Protein AF-A0A7Y3K127-F1 (afdb_monomer_lite)

Sequence (316 aa):
MTKKENKVAKFECYIPDARVEMWSTQHIPFEPKGEVKQARDCLKAKIKCLDCNGQDTAPNKRVRHAVYWSLDESNNASDVENILTYNIGVWTEVSKEFPILRFERAFRSPPKNSNLPEATHHYSYRIRGEGNDFDHWKLVKPCWNIEVPLNQSVPFKGDYAHYGFWLATSRAIAKKSPPTMPLFTDSNRFALKVRVQLPGGKPVCVKKLLDGVITAMHPYKGVNIDEVAAGIAKVAPLKCLQKEAKQLLSSRTGSPLAPRECFQRYSGAKNGLKMNPGDDRCVAVEISLIRECVEPDCMHVELYAFTDKCPCPLIC

Foldseek 3Di:
DDPPDPPDKDKDWDQPPLKIKMFILDAQALDDDDPSVVSLVRSLVVLVVSLVVDDPEDQQFKEKEKEKEALPCVCLQPFQCCRQPNSSPNPPVPLVRHLKYKTFYDNHADDADPVCRSTRMMMMIHIDGNPDDDPQQDDDAFLDKWKFFQDPLFDCDDPCNLLRLQLRLLVRQLPDAARPDDAADPQKFKAKEKEFEHVPLDGGDVVSNCLNNLQLLAQEDDPPLLLVLVLSCVPVSGVDDSVRSSVSNNDPGRRRHYHDNQWDQDPPDPSRIDGRSSSSSHRMYMYGYDRDPPPDGIMMMTMFIDGPVDSYTPPD

Structure (mmCIF, N/CA/C/O backbone):
data_AF-A0A7Y3K127-F1
#
_entry.id   AF-A0A7Y3K127-F1
#
loop_
_atom_site.group_PDB
_atom_site.id
_atom_site.type_symbol
_atom_site.label_atom_id
_atom_site.label_alt_id
_atom_site.label_comp_id
_atom_site.label_asym_id
_atom_site.label_entity_id
_atom_site.label_seq_id
_atom_site.pdbx_PDB_ins_code
_atom_site.Cartn_x
_atom_site.Cartn_y
_atom_site.Cartn_z
_atom_site.occupancy
_atom_site.B_iso_or_equiv
_atom_site.auth_seq_id
_atom_site.auth_comp_id
_atom_site.auth_asym_id
_atom_site.auth_atom_id
_atom_site.pdbx_PDB_model_num
ATOM 1 N N . MET A 1 1 ? -11.765 13.245 -35.191 1.00 40.75 1 MET A N 1
ATOM 2 C CA . MET A 1 1 ? -11.394 12.039 -34.417 1.00 40.75 1 MET A CA 1
ATOM 3 C C . MET A 1 1 ? -10.037 11.559 -34.905 1.00 40.75 1 MET A C 1
ATOM 5 O O . MET A 1 1 ? -9.959 10.881 -35.920 1.00 40.75 1 MET A O 1
ATOM 9 N N . THR A 1 2 ? -8.955 11.981 -34.258 1.00 37.84 2 THR A N 1
ATOM 10 C CA . THR A 1 2 ? -7.607 11.483 -34.551 1.00 37.84 2 THR A CA 1
ATOM 11 C C . THR A 1 2 ? -7.478 10.075 -33.975 1.00 37.84 2 THR A C 1
ATOM 13 O O . THR A 1 2 ? -7.662 9.872 -32.775 1.00 37.84 2 THR A O 1
ATOM 16 N N . LYS A 1 3 ? -7.219 9.079 -34.834 1.00 38.25 3 LYS A N 1
ATOM 17 C CA . LYS A 1 3 ? -6.835 7.731 -34.396 1.00 38.25 3 LYS A CA 1
ATOM 18 C C . LYS A 1 3 ? -5.604 7.886 -33.501 1.00 38.25 3 LYS A C 1
ATOM 20 O O . LYS A 1 3 ? -4.562 8.312 -33.985 1.00 38.25 3 LYS A O 1
ATOM 25 N N . LYS A 1 4 ? -5.730 7.578 -32.205 1.00 44.78 4 LYS A N 1
ATOM 26 C CA . LYS A 1 4 ? -4.570 7.383 -31.327 1.00 44.78 4 LYS A CA 1
ATOM 27 C C . LYS A 1 4 ? -3.736 6.282 -31.975 1.00 44.78 4 LYS A C 1
ATOM 29 O O . LYS A 1 4 ? -4.175 5.136 -32.018 1.00 44.78 4 LYS A O 1
ATOM 34 N N . GLU A 1 5 ? -2.581 6.635 -32.526 1.00 46.00 5 GLU A N 1
ATOM 35 C CA . GLU A 1 5 ? -1.582 5.642 -32.892 1.00 46.00 5 GLU A CA 1
ATOM 36 C C . GLU A 1 5 ? -1.285 4.821 -31.637 1.00 46.00 5 GLU A C 1
ATOM 38 O O . GLU A 1 5 ? -0.893 5.365 -30.599 1.00 46.00 5 GLU A O 1
ATOM 43 N N . ASN A 1 6 ? -1.542 3.515 -31.705 1.00 54.03 6 ASN A N 1
ATOM 44 C CA . ASN A 1 6 ? -1.154 2.596 -30.648 1.00 54.03 6 ASN A CA 1
ATOM 45 C C . ASN A 1 6 ? 0.374 2.559 -30.627 1.00 54.03 6 ASN A C 1
ATOM 47 O O . ASN A 1 6 ? 0.992 1.807 -31.378 1.00 54.03 6 ASN A O 1
ATOM 51 N N . LYS A 1 7 ? 0.989 3.400 -29.789 1.00 66.25 7 LYS A N 1
ATOM 52 C CA . LYS A 1 7 ? 2.424 3.327 -29.519 1.00 66.25 7 LYS A CA 1
ATOM 53 C C . LYS A 1 7 ? 2.731 1.919 -29.014 1.00 66.25 7 LYS A C 1
ATOM 55 O O . LYS A 1 7 ? 2.173 1.485 -28.007 1.00 66.25 7 LYS A O 1
ATOM 60 N N . VAL A 1 8 ? 3.593 1.205 -29.730 1.00 77.38 8 VAL A N 1
ATOM 61 C CA . VAL A 1 8 ? 4.080 -0.116 -29.323 1.00 77.38 8 VAL A CA 1
ATOM 62 C C . VAL A 1 8 ? 4.868 0.053 -28.026 1.00 77.38 8 VAL A C 1
ATOM 64 O O . VAL A 1 8 ? 5.736 0.924 -27.944 1.00 77.38 8 VAL A O 1
ATOM 67 N N . ALA A 1 9 ? 4.540 -0.733 -27.000 1.00 83.69 9 ALA A N 1
ATOM 68 C CA . ALA A 1 9 ? 5.283 -0.693 -25.749 1.00 83.69 9 ALA A CA 1
ATOM 69 C C . ALA A 1 9 ? 6.690 -1.259 -25.976 1.00 83.69 9 ALA A C 1
ATOM 71 O O . ALA A 1 9 ? 6.846 -2.342 -26.531 1.00 83.69 9 ALA A O 1
ATOM 72 N N . LYS A 1 10 ? 7.700 -0.520 -25.531 1.00 92.00 10 LYS A N 1
ATOM 73 C CA . LYS A 1 10 ? 9.102 -0.943 -25.468 1.00 92.00 10 LYS A CA 1
ATOM 74 C C . LYS A 1 10 ? 9.558 -0.998 -24.019 1.00 92.00 10 LYS A C 1
ATOM 76 O O . LYS A 1 10 ? 9.156 -0.130 -23.231 1.00 92.00 10 LYS A O 1
ATOM 81 N N . PHE A 1 11 ? 10.415 -1.962 -23.702 1.00 93.25 11 PHE A N 1
ATOM 82 C CA . PHE A 1 11 ? 11.014 -2.110 -22.384 1.00 93.25 11 PHE A CA 1
ATOM 83 C C . PHE A 1 11 ? 12.445 -2.645 -22.473 1.00 93.25 11 PHE A C 1
ATOM 85 O O . PHE A 1 11 ? 12.788 -3.370 -23.398 1.00 93.25 11 PHE A O 1
ATOM 92 N N . GLU A 1 12 ? 13.247 -2.311 -21.470 1.00 91.31 12 GLU A N 1
ATOM 93 C CA . GLU A 1 12 ? 14.605 -2.813 -21.265 1.00 91.31 12 GLU A CA 1
ATOM 94 C C . GLU A 1 12 ? 14.704 -3.318 -19.832 1.00 91.31 12 GLU A C 1
ATOM 96 O O . GLU A 1 12 ? 14.361 -2.580 -18.909 1.00 91.31 12 GLU A O 1
ATOM 101 N N . CYS A 1 13 ? 15.147 -4.560 -19.626 1.00 90.44 13 CYS A N 1
ATOM 102 C CA . CYS A 1 13 ? 15.190 -5.168 -18.297 1.00 90.44 13 CYS A CA 1
ATOM 103 C C . CYS A 1 13 ? 16.478 -5.958 -18.069 1.00 90.44 13 CYS A C 1
ATOM 105 O O . CYS A 1 13 ? 16.798 -6.891 -18.811 1.00 90.44 13 CYS A O 1
ATOM 107 N N . TYR A 1 14 ? 17.215 -5.638 -17.010 1.00 89.06 14 TYR A N 1
ATOM 108 C CA . TYR A 1 14 ? 18.524 -6.228 -16.730 1.00 89.06 14 TYR A CA 1
ATOM 109 C C . TYR A 1 14 ? 18.782 -6.376 -15.229 1.00 89.06 14 TYR A C 1
ATOM 111 O O . TYR A 1 14 ? 18.025 -5.869 -14.404 1.00 89.06 14 TYR A O 1
ATOM 119 N N . ILE A 1 15 ? 19.826 -7.140 -14.889 1.00 83.94 15 ILE A N 1
ATOM 120 C CA . ILE A 1 15 ? 20.244 -7.399 -13.507 1.00 83.94 15 ILE A CA 1
ATOM 121 C C . ILE A 1 15 ? 21.651 -6.816 -13.293 1.00 83.94 15 ILE A C 1
ATOM 123 O O . ILE A 1 15 ? 22.626 -7.564 -13.362 1.00 83.94 15 ILE A O 1
ATOM 127 N N . PRO A 1 16 ? 21.810 -5.493 -13.129 1.00 79.06 16 PRO A N 1
ATOM 128 C CA . PRO A 1 16 ? 23.111 -4.931 -12.772 1.00 79.06 16 PRO A CA 1
ATOM 129 C C . PRO A 1 16 ? 23.366 -5.159 -11.276 1.00 79.06 16 PRO A C 1
ATOM 131 O O . PRO A 1 16 ? 22.427 -5.091 -10.502 1.00 79.06 16 PRO A O 1
ATOM 134 N N . ASP A 1 17 ? 24.600 -5.405 -10.835 1.00 76.06 17 ASP A N 1
ATOM 135 C CA . ASP A 1 17 ? 25.028 -5.265 -9.424 1.00 76.06 17 ASP A CA 1
ATOM 136 C C . ASP A 1 17 ? 24.065 -5.823 -8.341 1.00 76.06 17 ASP A C 1
ATOM 138 O O . ASP A 1 17 ? 23.801 -5.160 -7.336 1.00 76.06 17 ASP A O 1
ATOM 142 N N . ALA A 1 18 ? 23.489 -7.016 -8.543 1.00 79.50 18 ALA A N 1
ATOM 143 C CA . ALA A 1 18 ? 22.499 -7.621 -7.632 1.00 79.50 18 ALA A CA 1
ATOM 144 C C . ALA A 1 18 ? 21.239 -6.758 -7.368 1.00 79.50 18 ALA A C 1
ATOM 146 O O . ALA A 1 18 ? 20.674 -6.737 -6.273 1.00 79.50 18 ALA A O 1
ATOM 147 N N . ARG A 1 19 ? 20.766 -6.056 -8.394 1.00 88.00 19 ARG A N 1
ATOM 148 C CA . ARG A 1 19 ? 19.455 -5.398 -8.469 1.00 88.00 19 ARG A CA 1
ATOM 149 C C . ARG A 1 19 ? 18.814 -5.760 -9.803 1.00 88.00 19 ARG A C 1
ATOM 151 O O . ARG A 1 19 ? 19.511 -6.105 -10.743 1.00 88.00 19 ARG A O 1
ATOM 158 N N . VAL A 1 20 ? 17.496 -5.707 -9.893 1.00 92.00 20 VAL A N 1
ATOM 159 C CA . VAL A 1 20 ? 16.737 -5.850 -11.136 1.00 92.00 20 VAL A CA 1
ATOM 160 C C . VAL A 1 20 ? 16.196 -4.483 -11.481 1.00 92.00 20 VAL A C 1
ATOM 162 O O . VAL A 1 20 ? 15.515 -3.868 -10.666 1.00 92.00 20 VAL A O 1
ATOM 165 N N . GLU A 1 21 ? 16.488 -4.025 -12.684 1.00 94.88 21 GLU A N 1
ATOM 166 C CA . GLU A 1 21 ? 16.054 -2.725 -13.168 1.00 94.88 21 GLU A CA 1
ATOM 167 C C . GLU A 1 21 ? 15.259 -2.927 -14.465 1.00 94.88 21 GLU A C 1
ATOM 169 O O . GLU A 1 21 ? 15.612 -3.768 -15.301 1.00 94.88 21 GLU A O 1
ATOM 174 N N . MET A 1 22 ? 14.171 -2.178 -14.639 1.00 96.31 22 MET A N 1
ATOM 175 C CA . MET A 1 22 ? 13.384 -2.179 -15.867 1.00 96.31 22 MET A CA 1
ATOM 176 C C . MET A 1 22 ? 12.938 -0.775 -16.245 1.00 96.31 22 MET A C 1
ATOM 178 O O . MET A 1 22 ? 12.229 -0.119 -15.485 1.00 96.31 22 MET A O 1
ATOM 182 N N . TRP A 1 23 ? 13.269 -0.359 -17.462 1.00 96.75 23 TRP A N 1
ATOM 183 C CA . TRP A 1 23 ? 12.744 0.846 -18.095 1.00 96.75 23 TRP A CA 1
ATOM 184 C C . TRP A 1 23 ? 11.627 0.459 -19.043 1.00 96.75 23 TRP A C 1
ATOM 186 O O . TRP A 1 23 ? 11.721 -0.548 -19.739 1.00 96.75 23 TRP A O 1
ATOM 196 N N . SER A 1 24 ? 10.570 1.260 -19.078 1.00 95.75 24 SER A N 1
ATOM 197 C CA . SER A 1 24 ? 9.439 1.040 -19.969 1.00 95.75 24 SER A CA 1
ATOM 198 C C . SER A 1 24 ? 8.867 2.362 -20.463 1.00 95.75 24 SER A C 1
ATOM 200 O O . SER A 1 24 ? 8.865 3.379 -19.768 1.00 95.75 24 SER A O 1
ATOM 202 N N . THR A 1 25 ? 8.343 2.327 -21.679 1.00 94.88 25 THR A N 1
ATOM 203 C CA . THR A 1 25 ? 7.555 3.415 -22.283 1.00 94.88 25 THR A CA 1
ATOM 204 C C . THR A 1 25 ? 6.090 3.403 -21.843 1.00 94.88 25 THR A C 1
ATOM 206 O O . THR A 1 25 ? 5.354 4.336 -22.149 1.00 94.88 25 THR A O 1
ATOM 209 N N . GLN A 1 26 ? 5.654 2.349 -21.142 1.00 92.75 26 GLN A N 1
ATOM 210 C CA . GLN A 1 26 ? 4.291 2.200 -20.626 1.00 92.75 26 GLN A CA 1
ATOM 211 C C . GLN A 1 26 ? 4.265 1.633 -19.201 1.00 92.75 26 GLN A C 1
ATOM 213 O O . GLN A 1 26 ? 5.106 0.815 -18.812 1.00 92.75 26 GLN A O 1
ATOM 218 N N . HIS A 1 27 ? 3.259 2.040 -18.433 1.00 92.38 27 HIS A N 1
ATOM 219 C CA . HIS A 1 27 ? 2.927 1.443 -17.144 1.00 92.38 27 HIS A CA 1
ATOM 220 C C . HIS A 1 27 ? 2.421 -0.003 -17.316 1.00 92.38 27 HIS A C 1
ATOM 222 O O . HIS A 1 27 ? 1.759 -0.318 -18.305 1.00 92.38 27 HIS A O 1
ATOM 228 N N . ILE A 1 28 ? 2.719 -0.881 -16.350 1.00 92.62 28 ILE A N 1
ATOM 229 C CA . ILE A 1 28 ? 2.199 -2.253 -16.307 1.00 92.62 28 ILE A CA 1
ATOM 230 C C . ILE A 1 28 ? 0.871 -2.248 -15.527 1.00 92.62 28 ILE A C 1
ATOM 232 O O . ILE A 1 28 ? 0.899 -2.136 -14.300 1.00 92.62 28 ILE A O 1
ATOM 236 N N . PRO A 1 29 ? -0.295 -2.392 -16.189 1.00 91.19 29 PRO A N 1
ATOM 237 C CA . PRO A 1 29 ? -1.581 -2.480 -15.503 1.00 91.19 29 PRO A CA 1
ATOM 238 C C . PRO A 1 29 ? -1.774 -3.850 -14.830 1.00 91.19 29 PRO A C 1
ATOM 240 O O . PRO A 1 29 ? -0.982 -4.768 -15.028 1.00 91.19 29 PRO A O 1
ATOM 243 N N . PHE A 1 30 ? -2.868 -4.008 -14.079 1.00 85.56 30 PHE A N 1
ATOM 244 C CA . PHE A 1 30 ? -3.228 -5.251 -13.379 1.00 85.56 30 PHE A CA 1
ATOM 245 C C . PHE A 1 30 ? -3.350 -6.472 -14.311 1.00 85.56 30 PHE A C 1
ATOM 247 O O . PHE A 1 30 ? -2.870 -7.559 -13.994 1.00 85.56 30 PHE A O 1
ATOM 254 N N . GLU A 1 31 ? -3.918 -6.285 -15.505 1.00 88.25 31 GLU A N 1
ATOM 255 C CA . GLU A 1 31 ? -4.085 -7.334 -16.519 1.00 88.25 31 GLU A CA 1
ATOM 256 C C . GLU A 1 31 ? -3.416 -6.915 -17.835 1.00 88.25 31 GLU A C 1
ATOM 258 O O . GLU A 1 31 ? -4.090 -6.528 -18.797 1.00 88.25 31 GLU A O 1
ATOM 263 N N . PRO A 1 32 ? -2.073 -6.936 -17.897 1.00 90.62 32 PRO A N 1
ATOM 264 C CA . PRO A 1 32 ? -1.357 -6.483 -19.073 1.00 90.62 32 PRO A CA 1
ATOM 265 C C . PRO A 1 32 ? -1.558 -7.455 -20.239 1.00 90.62 32 PRO A C 1
ATOM 267 O O . PRO A 1 32 ? -1.679 -8.671 -20.065 1.00 90.62 32 PRO A O 1
ATOM 270 N N . LYS A 1 33 ? -1.553 -6.903 -21.453 1.00 91.75 33 LYS A N 1
ATOM 271 C CA . LYS A 1 33 ? -1.679 -7.635 -22.721 1.00 91.75 33 LYS A CA 1
ATOM 272 C C . LYS A 1 33 ? -0.531 -7.252 -23.657 1.00 91.75 33 LYS A C 1
ATOM 274 O O . LYS A 1 33 ? 0.105 -6.218 -23.463 1.00 91.75 33 LYS A O 1
ATOM 279 N N . GLY A 1 34 ? -0.278 -8.083 -24.669 1.00 93.00 34 GLY A N 1
ATOM 280 C CA . GLY A 1 34 ? 0.751 -7.828 -25.685 1.00 93.00 34 GLY A CA 1
ATOM 281 C C . GLY A 1 34 ? 2.141 -7.591 -25.087 1.00 93.00 34 GLY A C 1
ATOM 282 O O . GLY A 1 34 ? 2.532 -8.266 -24.136 1.00 93.00 34 GLY A O 1
ATOM 283 N N . GLU A 1 35 ? 2.860 -6.605 -25.617 1.00 92.62 35 GLU A N 1
ATOM 284 C CA . GLU A 1 35 ? 4.222 -6.239 -25.196 1.00 92.62 35 GLU A CA 1
ATOM 285 C C . GLU A 1 35 ? 4.335 -5.869 -23.708 1.00 92.62 35 GLU A C 1
ATOM 287 O O . GLU A 1 35 ? 5.301 -6.230 -23.041 1.00 92.62 35 GLU A O 1
ATOM 292 N N . VAL A 1 36 ? 3.312 -5.234 -23.123 1.00 92.69 36 VAL A N 1
ATOM 293 C CA . VAL A 1 36 ? 3.320 -4.894 -21.687 1.00 92.69 36 VAL A CA 1
ATOM 294 C C . VAL A 1 36 ? 3.274 -6.155 -20.816 1.00 92.69 36 VAL A C 1
ATOM 296 O O . VAL A 1 36 ? 3.860 -6.199 -19.733 1.00 92.69 36 VAL A O 1
ATOM 299 N N . LYS A 1 37 ? 2.612 -7.218 -21.295 1.00 94.38 37 LYS A N 1
ATOM 300 C CA . LYS A 1 37 ? 2.627 -8.523 -20.621 1.00 94.38 37 LYS A CA 1
ATOM 301 C C . LYS A 1 37 ? 4.024 -9.143 -20.679 1.00 94.38 37 LYS A C 1
ATOM 303 O O . LYS A 1 37 ? 4.481 -9.668 -19.669 1.00 94.38 37 LYS A O 1
ATOM 308 N N . GLN A 1 38 ? 4.705 -9.044 -21.823 1.00 94.38 38 GLN A N 1
ATOM 309 C CA . GLN A 1 38 ? 6.082 -9.525 -21.971 1.00 94.38 38 GLN A CA 1
ATOM 310 C C . GLN A 1 38 ? 7.034 -8.784 -21.022 1.00 94.38 38 GLN A C 1
ATOM 312 O O . GLN A 1 38 ? 7.826 -9.429 -20.336 1.00 94.38 38 GLN A O 1
ATOM 317 N N . ALA A 1 39 ? 6.888 -7.459 -20.899 1.00 93.69 39 ALA A N 1
ATOM 318 C CA . ALA A 1 39 ? 7.640 -6.649 -19.941 1.00 93.69 39 ALA A CA 1
ATOM 319 C C . ALA A 1 39 ? 7.443 -7.140 -18.498 1.00 93.69 39 ALA A C 1
ATOM 321 O O . ALA A 1 39 ? 8.415 -7.408 -17.789 1.00 93.69 39 ALA A O 1
ATOM 322 N N . ARG A 1 40 ? 6.182 -7.337 -18.078 1.00 94.62 40 ARG A N 1
ATOM 323 C CA . ARG A 1 40 ? 5.849 -7.884 -16.754 1.00 94.62 40 ARG A CA 1
ATOM 324 C C . ARG A 1 40 ? 6.480 -9.256 -16.529 1.00 94.62 40 ARG A C 1
ATOM 326 O O . ARG A 1 40 ? 7.077 -9.482 -15.480 1.00 94.62 40 ARG A O 1
ATOM 333 N N . ASP A 1 41 ? 6.318 -10.174 -17.477 1.00 93.44 41 ASP A N 1
ATOM 334 C CA . ASP A 1 41 ? 6.783 -11.554 -17.333 1.00 93.44 41 ASP A CA 1
ATOM 335 C C . ASP A 1 41 ? 8.326 -11.608 -17.272 1.00 93.44 41 ASP A C 1
ATOM 337 O O . ASP A 1 41 ? 8.881 -12.336 -16.446 1.00 93.44 41 ASP A O 1
ATOM 341 N N . CYS A 1 42 ? 9.015 -10.761 -18.049 1.00 93.50 42 CYS A N 1
ATOM 342 C CA . CYS A 1 42 ? 10.468 -10.576 -17.990 1.00 93.50 42 CYS A CA 1
ATOM 343 C C . CYS A 1 42 ? 10.929 -10.037 -16.626 1.00 93.50 42 CYS A C 1
ATOM 345 O O . CYS A 1 42 ? 11.807 -10.626 -15.987 1.00 93.50 42 CYS A O 1
ATOM 347 N N . LEU A 1 43 ? 10.296 -8.963 -16.141 1.00 93.44 43 LEU A N 1
ATOM 348 C CA . LEU A 1 43 ? 10.587 -8.381 -14.830 1.00 93.44 43 LEU A CA 1
ATOM 349 C C . LEU A 1 43 ? 10.366 -9.401 -13.707 1.00 93.44 43 LEU A C 1
ATOM 351 O O . LEU A 1 43 ? 11.246 -9.608 -12.872 1.00 93.44 43 LEU A O 1
ATOM 355 N N . LYS A 1 44 ? 9.224 -10.098 -13.721 1.00 91.69 44 LYS A N 1
ATOM 356 C CA . LYS A 1 44 ? 8.892 -11.148 -12.751 1.00 91.69 44 LYS A CA 1
ATOM 357 C C . LYS A 1 44 ? 9.949 -12.252 -12.732 1.00 91.69 44 LYS A C 1
ATOM 359 O O . LYS A 1 44 ? 10.370 -12.658 -11.651 1.00 91.69 44 LYS A O 1
ATOM 364 N N . ALA A 1 45 ? 10.387 -12.733 -13.896 1.00 89.38 45 ALA A N 1
ATOM 365 C CA . ALA A 1 45 ? 11.409 -13.773 -13.987 1.00 89.38 45 ALA A CA 1
ATOM 366 C C . ALA A 1 45 ? 12.750 -13.316 -13.388 1.00 89.38 45 ALA A C 1
ATOM 368 O O . ALA A 1 45 ? 13.340 -14.037 -12.587 1.00 89.38 45 ALA A O 1
ATOM 369 N N . LYS A 1 46 ? 13.202 -12.095 -13.698 1.00 90.69 46 LYS A N 1
ATOM 370 C CA . LYS A 1 46 ? 14.467 -11.560 -13.166 1.00 90.69 46 LYS A CA 1
ATOM 371 C C . LYS A 1 46 ? 14.415 -11.292 -11.664 1.00 90.69 46 LYS A C 1
ATOM 373 O O . LYS A 1 46 ? 15.399 -11.553 -10.978 1.00 90.69 46 LYS A O 1
ATOM 378 N N . ILE A 1 47 ? 13.271 -10.838 -11.143 1.00 88.69 47 ILE A N 1
ATOM 379 C CA . ILE A 1 47 ? 13.055 -10.700 -9.694 1.00 88.69 47 ILE A CA 1
ATOM 380 C C . ILE A 1 47 ? 13.206 -12.055 -8.997 1.00 88.69 47 ILE A C 1
ATOM 382 O O . ILE A 1 47 ? 13.843 -12.114 -7.955 1.00 88.69 47 ILE A O 1
ATOM 386 N N . LYS A 1 48 ? 12.694 -13.147 -9.578 1.00 84.44 48 LYS A N 1
ATOM 387 C CA . LYS A 1 48 ? 12.901 -14.489 -9.011 1.00 84.44 48 LYS A CA 1
ATOM 388 C C . LYS A 1 48 ? 14.381 -14.886 -8.989 1.00 84.44 48 LYS A C 1
ATOM 390 O O . LYS A 1 48 ? 14.837 -15.459 -8.010 1.00 84.44 48 LYS A O 1
ATOM 395 N N . CYS A 1 49 ? 15.151 -14.551 -10.028 1.00 82.69 49 CYS A N 1
ATOM 396 C CA . CYS A 1 49 ? 16.592 -14.830 -10.058 1.00 82.69 49 CYS A CA 1
ATOM 397 C C . CYS A 1 49 ? 17.387 -14.029 -9.013 1.00 82.69 49 CYS A C 1
ATOM 399 O O . CYS A 1 49 ? 18.381 -14.530 -8.491 1.00 82.69 49 CYS A O 1
ATOM 401 N N . LEU A 1 50 ? 16.958 -12.801 -8.700 1.00 79.44 50 LEU A N 1
ATOM 402 C CA . LEU A 1 50 ? 17.577 -11.967 -7.666 1.00 79.44 50 LEU A CA 1
ATOM 403 C C . LEU A 1 50 ? 17.566 -12.658 -6.293 1.00 79.44 50 LEU A C 1
ATOM 405 O O . LEU A 1 50 ? 18.529 -12.552 -5.538 1.00 79.44 50 LEU A O 1
ATOM 409 N N . ASP A 1 51 ? 16.498 -13.395 -6.001 1.00 69.44 51 ASP A N 1
ATOM 410 C CA . ASP A 1 51 ? 16.289 -14.064 -4.716 1.00 69.44 51 ASP A CA 1
ATOM 411 C C . ASP A 1 51 ? 17.222 -15.265 -4.505 1.00 69.44 51 ASP A C 1
ATOM 413 O O . ASP A 1 51 ? 17.534 -15.620 -3.368 1.00 69.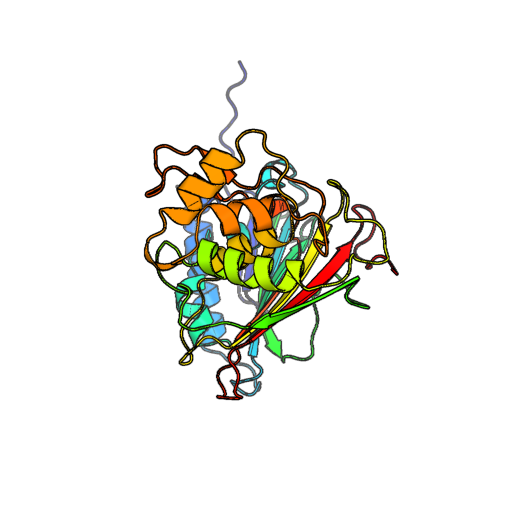44 51 ASP A O 1
ATOM 417 N N . CYS A 1 52 ? 17.719 -15.857 -5.595 1.00 58.03 52 CYS A N 1
ATOM 418 C CA . CYS A 1 52 ? 18.586 -17.033 -5.568 1.00 58.03 52 CYS A CA 1
ATOM 419 C C . CYS A 1 52 ? 20.068 -16.705 -5.309 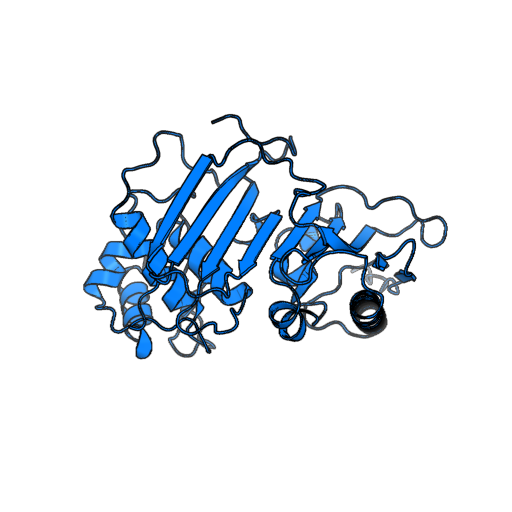1.00 58.03 52 CYS A C 1
ATOM 421 O O . CYS A 1 52 ? 20.795 -17.556 -4.805 1.00 58.03 52 CYS A O 1
ATOM 423 N N . ASN A 1 53 ? 20.522 -15.486 -5.614 1.00 57.72 53 ASN A N 1
ATOM 424 C CA . ASN A 1 53 ? 21.948 -15.118 -5.631 1.00 57.72 53 ASN A CA 1
ATOM 425 C C . ASN A 1 53 ? 22.388 -14.343 -4.370 1.00 57.72 53 ASN A C 1
ATOM 427 O O . ASN A 1 53 ? 23.210 -13.434 -4.452 1.00 57.72 53 ASN A O 1
ATOM 431 N N . GLY A 1 54 ? 21.774 -14.651 -3.223 1.00 54.56 54 GLY A N 1
ATOM 432 C CA . GLY A 1 54 ? 21.742 -13.815 -2.019 1.00 54.56 54 GLY A CA 1
ATOM 433 C C . GLY A 1 54 ? 23.082 -13.219 -1.561 1.00 54.56 54 GLY A C 1
ATOM 434 O O . GLY A 1 54 ? 24.065 -13.924 -1.366 1.00 54.56 54 GLY A O 1
ATOM 435 N N . GLN A 1 55 ? 23.063 -11.906 -1.315 1.00 58.22 55 GLN A N 1
ATOM 436 C CA . GLN A 1 55 ? 24.071 -11.180 -0.537 1.00 58.22 55 GLN A CA 1
ATOM 437 C C . GLN A 1 55 ? 24.192 -11.748 0.895 1.00 58.22 55 GLN A C 1
ATOM 439 O O . GLN A 1 55 ? 23.221 -12.297 1.418 1.00 58.22 55 GLN A O 1
ATOM 444 N N . ASP A 1 56 ? 25.341 -11.515 1.546 1.00 61.28 56 ASP A N 1
ATOM 445 C CA . ASP A 1 56 ? 25.762 -11.911 2.916 1.00 61.28 56 ASP A CA 1
ATOM 446 C C . ASP A 1 56 ? 24.878 -11.395 4.083 1.00 61.28 56 ASP A C 1
ATOM 448 O O . ASP A 1 56 ? 25.313 -11.218 5.222 1.00 61.28 56 ASP A O 1
ATOM 452 N N . THR A 1 57 ? 23.599 -11.112 3.841 1.00 63.97 57 THR A N 1
ATOM 453 C CA . THR A 1 57 ? 22.670 -10.654 4.875 1.00 63.97 57 THR A CA 1
ATOM 454 C C . THR A 1 57 ? 21.998 -11.828 5.573 1.00 63.97 57 THR A C 1
ATOM 456 O O . THR A 1 57 ? 21.384 -12.696 4.937 1.00 63.97 57 THR A O 1
ATOM 459 N N . ALA A 1 58 ? 22.050 -11.803 6.909 1.00 70.38 58 ALA A N 1
ATOM 460 C CA . ALA A 1 58 ? 21.333 -12.743 7.761 1.00 70.38 58 ALA A CA 1
ATOM 461 C C . ALA A 1 58 ? 19.861 -12.866 7.302 1.00 70.38 58 ALA A C 1
ATOM 463 O O . ALA A 1 58 ? 19.217 -11.836 7.076 1.00 70.38 58 ALA A O 1
ATOM 464 N N . PRO A 1 59 ? 19.314 -14.089 7.139 1.00 71.19 59 PRO A N 1
ATOM 465 C CA . PRO A 1 59 ? 17.977 -14.305 6.575 1.00 71.19 59 PRO A CA 1
ATOM 466 C C . PRO A 1 59 ? 16.861 -13.486 7.237 1.00 71.19 59 PRO A C 1
ATOM 468 O O . PRO A 1 59 ? 15.963 -12.998 6.555 1.00 71.19 59 PRO A O 1
ATOM 471 N N . ASN A 1 60 ? 16.950 -13.273 8.552 1.00 71.44 60 ASN A N 1
ATOM 472 C CA . ASN A 1 60 ? 15.991 -12.504 9.347 1.00 71.44 60 ASN A CA 1
ATOM 473 C C . ASN A 1 60 ? 16.105 -10.973 9.195 1.00 71.44 60 ASN A C 1
ATOM 475 O O . ASN A 1 60 ? 15.250 -10.261 9.706 1.00 71.44 60 ASN A O 1
ATOM 479 N N . LYS A 1 61 ? 17.107 -10.467 8.467 1.00 75.38 61 LYS A N 1
ATOM 480 C CA . LYS A 1 61 ? 17.341 -9.029 8.235 1.00 75.38 61 LYS A CA 1
ATOM 481 C C . LYS A 1 61 ? 17.242 -8.626 6.764 1.00 75.38 61 LYS A C 1
ATOM 483 O O . LYS A 1 61 ? 17.634 -7.515 6.400 1.00 75.38 61 LYS A O 1
ATOM 488 N N . ARG A 1 62 ? 16.770 -9.530 5.897 1.00 84.12 62 ARG A N 1
ATOM 489 C CA . ARG A 1 62 ? 16.635 -9.263 4.460 1.00 84.12 62 ARG A CA 1
ATOM 490 C C . ARG A 1 62 ? 15.414 -8.394 4.187 1.00 84.12 62 ARG A C 1
ATOM 492 O O . ARG A 1 62 ? 14.284 -8.753 4.514 1.00 84.12 62 ARG A O 1
ATOM 499 N N . VAL A 1 63 ? 15.657 -7.284 3.509 1.00 84.94 63 VAL A N 1
ATOM 500 C CA . VAL A 1 63 ? 14.643 -6.368 3.000 1.00 84.94 63 VAL A CA 1
ATOM 501 C C . VAL A 1 63 ? 14.525 -6.579 1.501 1.00 84.94 63 VAL A C 1
ATOM 503 O O . VAL A 1 63 ? 15.512 -6.399 0.784 1.00 84.94 63 VAL A O 1
ATOM 506 N N . ARG A 1 64 ? 13.325 -6.892 1.005 1.00 89.12 64 ARG A N 1
ATOM 507 C CA . ARG A 1 64 ? 13.038 -6.707 -0.422 1.00 89.12 64 ARG A CA 1
ATOM 508 C C . ARG A 1 64 ? 12.572 -5.281 -0.641 1.00 89.12 64 ARG A C 1
ATOM 510 O O . ARG A 1 64 ? 11.498 -4.914 -0.174 1.00 89.12 64 ARG A O 1
ATOM 517 N N . HIS A 1 65 ? 13.373 -4.497 -1.351 1.00 92.00 65 HIS A N 1
ATOM 518 C CA . HIS A 1 65 ? 13.087 -3.095 -1.630 1.00 92.00 65 HIS A CA 1
ATOM 519 C C . HIS A 1 65 ? 12.757 -2.915 -3.108 1.00 92.00 65 HIS A C 1
ATOM 521 O O . HIS A 1 65 ? 13.591 -3.204 -3.966 1.00 92.00 65 HIS A O 1
ATOM 527 N N . ALA A 1 66 ? 11.544 -2.446 -3.387 1.00 93.94 66 ALA A N 1
ATOM 528 C CA . ALA A 1 66 ? 11.070 -2.095 -4.714 1.00 93.94 66 ALA A CA 1
ATOM 529 C C . ALA A 1 66 ? 10.846 -0.580 -4.842 1.00 93.94 66 ALA A C 1
ATOM 531 O O . ALA A 1 66 ? 10.400 0.072 -3.899 1.00 93.94 66 ALA A O 1
ATOM 532 N N . VAL A 1 67 ? 11.127 -0.009 -6.005 1.00 95.19 67 VAL A N 1
ATOM 533 C CA . VAL A 1 67 ? 10.919 1.417 -6.265 1.00 95.19 67 VAL A CA 1
ATOM 534 C C . VAL A 1 67 ? 10.360 1.611 -7.668 1.00 95.19 67 VAL A C 1
ATOM 536 O O . VAL A 1 67 ? 10.811 0.965 -8.613 1.00 95.19 67 VAL A O 1
ATOM 539 N N . TYR A 1 68 ? 9.384 2.504 -7.809 1.00 95.50 68 TYR A N 1
ATOM 540 C CA . TYR A 1 68 ? 8.801 2.878 -9.095 1.00 95.50 68 TYR A CA 1
ATOM 541 C C . TYR A 1 68 ? 8.962 4.373 -9.355 1.00 95.50 68 TYR A C 1
ATOM 543 O O . TYR A 1 68 ? 8.608 5.176 -8.497 1.00 95.50 68 TYR A O 1
ATOM 551 N N . TRP A 1 69 ? 9.431 4.758 -10.542 1.00 94.69 69 TRP A N 1
ATOM 552 C CA . TRP A 1 69 ? 9.547 6.155 -10.964 1.00 94.69 69 TRP A CA 1
ATOM 553 C C . TRP A 1 69 ? 8.658 6.431 -12.161 1.00 94.69 69 TRP A C 1
ATOM 555 O O . TRP A 1 69 ? 8.709 5.704 -13.156 1.00 94.69 69 TRP A O 1
ATOM 565 N N . SER A 1 70 ? 7.908 7.525 -12.087 1.00 93.44 70 SER A N 1
ATOM 566 C CA . SER A 1 70 ? 7.247 8.117 -13.244 1.00 93.44 70 SER A CA 1
ATOM 567 C C . SER A 1 70 ? 6.758 9.534 -12.930 1.00 93.44 70 SER A C 1
ATOM 569 O O . SER A 1 70 ? 6.370 9.823 -11.796 1.00 93.44 70 SER A O 1
ATOM 571 N N . LEU A 1 71 ? 6.733 10.396 -13.951 1.00 89.81 71 LEU A N 1
ATOM 572 C CA . LEU A 1 71 ? 5.974 11.657 -13.949 1.00 89.81 71 LEU A CA 1
ATOM 573 C C . LEU A 1 71 ? 4.584 11.507 -14.578 1.00 89.81 71 LEU A C 1
ATOM 575 O O . LEU A 1 71 ? 3.853 12.486 -14.669 1.00 89.81 71 LEU A O 1
ATOM 579 N N . ASP A 1 72 ? 4.223 10.313 -15.047 1.00 85.56 72 ASP A N 1
ATOM 580 C CA . ASP A 1 72 ? 2.940 10.092 -15.700 1.00 85.56 72 ASP A CA 1
ATOM 581 C C . ASP A 1 72 ? 1.790 10.181 -14.689 1.00 85.56 72 ASP A C 1
ATOM 583 O O . ASP A 1 72 ? 1.506 9.241 -13.934 1.00 85.56 72 ASP A O 1
ATOM 587 N N . GLU A 1 73 ? 1.120 11.332 -14.704 1.00 79.25 73 GLU A N 1
ATOM 588 C CA . GLU A 1 73 ? -0.005 11.640 -13.830 1.00 79.25 73 GLU A CA 1
ATOM 589 C C . GLU A 1 73 ? -1.221 10.750 -14.083 1.00 79.25 73 GLU A C 1
ATOM 591 O O . GLU A 1 73 ? -2.030 10.559 -13.174 1.00 79.25 73 GLU A O 1
ATOM 596 N N . SER A 1 74 ? -1.335 10.132 -15.267 1.00 75.50 74 SER A N 1
ATOM 597 C CA . SER A 1 74 ? -2.432 9.200 -15.552 1.00 75.50 74 SER A CA 1
ATOM 598 C C . SER A 1 74 ? -2.411 7.972 -14.634 1.00 75.50 74 SER A C 1
ATOM 600 O O . SER A 1 74 ? -3.446 7.345 -14.414 1.00 75.50 74 SER A O 1
ATOM 602 N N . ASN A 1 75 ? -1.262 7.683 -14.013 1.00 70.31 75 ASN A N 1
ATOM 603 C CA . ASN A 1 75 ? -1.106 6.618 -13.027 1.00 70.31 75 ASN A CA 1
ATOM 604 C C . ASN A 1 75 ? -1.172 7.125 -11.581 1.00 70.31 75 ASN A C 1
ATOM 606 O O . ASN A 1 75 ? -0.905 6.358 -10.661 1.00 70.31 75 ASN A O 1
ATOM 610 N N . ASN A 1 76 ? -1.471 8.401 -11.317 1.00 73.00 76 ASN A N 1
ATOM 611 C CA . ASN A 1 76 ? -1.536 8.930 -9.944 1.00 73.00 76 ASN A CA 1
ATOM 612 C C . ASN A 1 76 ? -2.587 8.223 -9.083 1.00 73.00 76 ASN A C 1
ATOM 614 O O . ASN A 1 76 ? -2.366 8.086 -7.891 1.00 73.00 76 ASN A O 1
ATOM 618 N N . ALA A 1 77 ? -3.637 7.673 -9.694 1.00 70.75 77 ALA A N 1
ATOM 619 C CA . ALA A 1 77 ? -4.641 6.861 -9.009 1.00 70.75 77 ALA A CA 1
ATOM 620 C C . ALA A 1 77 ? -4.219 5.393 -8.773 1.00 70.75 77 ALA A C 1
ATOM 622 O O . ALA A 1 77 ? -5.040 4.591 -8.344 1.00 70.75 77 ALA A O 1
ATOM 623 N N . SER A 1 78 ? -2.992 5.002 -9.136 1.00 81.56 78 SER A N 1
ATOM 624 C CA . SER A 1 78 ? -2.482 3.647 -8.906 1.00 81.56 78 SER A CA 1
ATOM 625 C C . SER A 1 78 ? -1.689 3.571 -7.606 1.00 81.56 78 SER A C 1
ATOM 627 O O . SER A 1 78 ? -0.654 4.230 -7.455 1.00 81.56 78 SER A O 1
ATOM 629 N N . ASP A 1 79 ? -2.170 2.711 -6.717 1.00 86.56 79 ASP A N 1
ATOM 630 C CA . ASP A 1 79 ? -1.578 2.413 -5.417 1.00 86.56 79 ASP A CA 1
ATOM 631 C C . ASP A 1 79 ? -0.167 1.820 -5.579 1.00 86.56 79 ASP A C 1
ATOM 633 O O . ASP A 1 79 ? 0.109 1.033 -6.499 1.00 86.56 79 ASP A O 1
ATOM 637 N N . VAL A 1 80 ? 0.758 2.204 -4.697 1.00 89.50 80 VAL A N 1
ATOM 638 C CA . VAL A 1 80 ? 2.173 1.820 -4.811 1.00 89.50 80 VAL A CA 1
ATOM 639 C C . VAL A 1 80 ? 2.373 0.303 -4.716 1.00 89.50 80 VAL A C 1
ATOM 641 O O . VAL A 1 80 ? 3.201 -0.258 -5.439 1.00 89.50 80 VAL A O 1
ATOM 644 N N . GLU A 1 81 ? 1.588 -0.391 -3.890 1.00 88.50 81 GLU A N 1
ATOM 645 C CA . GLU A 1 81 ? 1.617 -1.846 -3.790 1.00 88.50 81 GLU A CA 1
ATOM 646 C C . GLU A 1 81 ? 1.050 -2.501 -5.050 1.00 88.50 81 GLU A C 1
ATOM 648 O O . GLU A 1 81 ? 1.574 -3.531 -5.478 1.00 88.50 81 GLU A O 1
ATOM 653 N N . ASN A 1 82 ? 0.040 -1.918 -5.703 1.00 88.06 82 ASN A N 1
ATOM 654 C CA . ASN A 1 82 ? -0.462 -2.465 -6.963 1.00 88.06 82 ASN A CA 1
ATOM 655 C C . ASN A 1 82 ? 0.625 -2.434 -8.037 1.00 88.06 82 ASN A C 1
ATOM 657 O O . ASN A 1 82 ? 0.917 -3.469 -8.640 1.00 88.06 82 ASN A O 1
ATOM 661 N N . ILE A 1 83 ? 1.275 -1.281 -8.213 1.00 88.69 83 ILE A N 1
ATOM 662 C CA . ILE A 1 83 ? 2.318 -1.080 -9.227 1.00 88.69 83 ILE A CA 1
ATOM 663 C C . ILE A 1 83 ? 3.500 -2.026 -8.998 1.00 88.69 83 ILE A C 1
ATOM 665 O O . ILE A 1 83 ? 3.971 -2.670 -9.933 1.00 88.69 83 ILE A O 1
ATOM 669 N N . LEU A 1 84 ? 3.989 -2.107 -7.758 1.00 90.12 84 LEU A N 1
ATOM 670 C CA . LEU A 1 84 ? 5.247 -2.789 -7.453 1.00 90.12 84 LEU A CA 1
ATOM 671 C C . LEU A 1 84 ? 5.083 -4.253 -7.046 1.00 90.12 84 LEU A C 1
ATOM 673 O O . LEU A 1 84 ? 6.077 -4.983 -7.018 1.00 90.12 84 LEU A O 1
ATOM 677 N N . THR A 1 85 ? 3.867 -4.705 -6.732 1.00 85.25 85 THR A N 1
ATOM 678 C CA . THR A 1 85 ? 3.653 -6.050 -6.183 1.00 85.25 85 THR A CA 1
ATOM 679 C C . THR A 1 85 ? 2.574 -6.833 -6.927 1.00 85.25 85 THR A C 1
ATOM 681 O O . THR A 1 85 ? 2.886 -7.891 -7.486 1.00 85.25 85 THR A O 1
ATOM 684 N N . TYR A 1 86 ? 1.335 -6.332 -6.990 1.00 83.56 86 TYR A N 1
ATOM 685 C CA . TYR A 1 86 ? 0.202 -7.077 -7.554 1.00 83.56 86 TYR A CA 1
ATOM 686 C C . TYR A 1 86 ? 0.279 -7.180 -9.070 1.00 83.56 86 TYR A C 1
ATOM 688 O O . TYR A 1 86 ? 0.212 -8.289 -9.599 1.00 83.56 86 TYR A O 1
ATOM 696 N N . ASN A 1 87 ? 0.499 -6.059 -9.759 1.00 86.62 87 ASN A N 1
ATOM 697 C CA . ASN A 1 87 ? 0.569 -6.017 -11.220 1.00 86.62 87 ASN A CA 1
ATOM 698 C C . ASN A 1 87 ? 1.747 -6.844 -11.750 1.00 86.62 87 ASN A C 1
ATOM 700 O O . ASN A 1 87 ? 1.671 -7.406 -12.839 1.00 86.62 87 ASN A O 1
ATOM 704 N N . ILE A 1 88 ? 2.820 -6.968 -10.962 1.00 85.81 88 ILE A N 1
ATOM 705 C CA . ILE A 1 88 ? 3.997 -7.772 -11.314 1.00 85.81 88 ILE A CA 1
ATOM 706 C C . ILE A 1 88 ? 3.806 -9.249 -10.938 1.00 85.81 88 ILE A C 1
ATOM 708 O O . ILE A 1 88 ? 4.415 -10.134 -11.535 1.00 85.81 88 ILE A O 1
ATOM 712 N N . GLY A 1 89 ? 2.921 -9.553 -9.984 1.00 78.88 89 GLY A N 1
ATOM 713 C CA . GLY A 1 89 ? 2.600 -10.919 -9.574 1.00 78.88 89 GLY A CA 1
ATOM 714 C C . GLY A 1 89 ? 3.736 -11.613 -8.824 1.00 78.88 89 GLY A C 1
ATOM 715 O O . GLY A 1 89 ? 3.902 -12.826 -8.964 1.00 78.88 89 GLY A O 1
ATOM 716 N N . VAL A 1 90 ? 4.531 -10.847 -8.074 1.00 71.12 90 VAL A N 1
ATOM 717 C CA . VAL A 1 90 ? 5.647 -11.354 -7.255 1.00 71.12 90 VAL A CA 1
ATOM 718 C C . VAL A 1 90 ? 5.246 -11.560 -5.794 1.00 71.12 90 VAL A C 1
ATOM 720 O O . VAL A 1 90 ? 5.859 -12.347 -5.097 1.00 71.12 90 VAL A O 1
ATOM 723 N N . TRP A 1 91 ? 4.169 -10.940 -5.314 1.00 67.75 91 TRP A N 1
ATOM 724 C CA . TRP A 1 91 ? 3.921 -10.820 -3.874 1.00 67.75 91 TRP A CA 1
ATOM 725 C C . TRP A 1 91 ? 3.683 -12.128 -3.093 1.00 67.75 91 TRP A C 1
ATOM 727 O O . TRP A 1 91 ? 4.153 -12.272 -1.965 1.00 67.75 91 TRP A O 1
ATOM 737 N N . THR A 1 92 ? 2.940 -13.086 -3.656 1.00 60.00 92 THR A N 1
ATOM 738 C CA . THR A 1 92 ? 2.476 -14.280 -2.917 1.00 60.00 92 THR A CA 1
ATOM 739 C C . THR A 1 92 ? 3.598 -15.223 -2.486 1.00 60.00 92 THR A C 1
ATOM 741 O O . THR A 1 92 ? 3.430 -15.977 -1.528 1.00 60.00 92 THR A O 1
ATOM 744 N N . GLU A 1 93 ? 4.729 -15.192 -3.188 1.00 56.91 93 GLU A N 1
ATOM 745 C CA . GLU A 1 93 ? 5.921 -15.993 -2.878 1.00 56.91 93 GLU A CA 1
ATOM 746 C C . GLU A 1 93 ? 6.833 -15.245 -1.880 1.00 56.91 93 GLU A C 1
ATOM 748 O O . GLU A 1 93 ? 7.410 -15.832 -0.968 1.00 56.91 93 GLU A O 1
ATOM 753 N N . VAL A 1 94 ? 6.847 -13.915 -1.966 1.00 56.91 94 VAL A N 1
ATOM 754 C CA . VAL A 1 94 ? 7.829 -13.025 -1.336 1.00 56.91 94 VAL A CA 1
ATOM 755 C C . VAL A 1 94 ? 7.662 -12.876 0.176 1.00 56.91 94 VAL A C 1
ATOM 757 O O . VAL A 1 94 ? 8.654 -12.842 0.905 1.00 56.91 94 VAL A O 1
ATOM 760 N N . SER A 1 95 ? 6.427 -12.848 0.686 1.00 61.41 95 SER A N 1
ATOM 761 C CA . SER A 1 95 ? 6.180 -12.682 2.128 1.00 61.41 95 SER A CA 1
ATOM 762 C C . SER A 1 95 ? 6.643 -13.876 2.977 1.00 61.41 95 SER A C 1
ATOM 764 O O . SER A 1 95 ? 6.662 -13.789 4.204 1.00 61.41 95 SER A O 1
ATOM 766 N N . LYS A 1 96 ? 6.977 -15.014 2.349 1.00 65.75 96 LYS A N 1
ATOM 767 C CA . LYS A 1 96 ? 7.498 -16.211 3.031 1.00 65.75 96 LYS A CA 1
ATOM 768 C C . LYS A 1 96 ? 9.011 -16.179 3.206 1.00 65.75 96 LYS A C 1
ATOM 770 O O . LYS A 1 96 ? 9.504 -16.700 4.204 1.00 65.75 96 LYS A O 1
ATOM 775 N N . GLU A 1 97 ? 9.726 -15.513 2.315 1.00 69.38 97 GLU A N 1
ATOM 776 C CA . GLU A 1 97 ? 11.191 -15.518 2.293 1.00 69.38 97 GLU A CA 1
ATOM 777 C C . GLU A 1 97 ? 11.796 -14.254 2.903 1.00 69.38 97 GLU A C 1
ATOM 779 O O . GLU A 1 97 ? 12.898 -14.299 3.441 1.00 69.38 97 GLU A O 1
ATOM 784 N N . PHE A 1 98 ? 11.057 -13.142 2.872 1.00 77.06 98 PHE A N 1
ATOM 785 C CA . PHE A 1 98 ? 11.546 -11.848 3.328 1.00 77.06 98 PHE A CA 1
ATOM 786 C C . PHE A 1 98 ? 10.769 -11.399 4.566 1.00 77.06 98 PHE A C 1
ATOM 788 O O . PHE A 1 98 ? 9.545 -11.247 4.496 1.00 77.06 98 PHE A O 1
ATOM 795 N N . PRO A 1 99 ? 11.451 -11.190 5.705 1.00 83.62 99 PRO A N 1
ATOM 796 C CA . PRO A 1 99 ? 10.821 -10.645 6.899 1.00 83.62 99 PRO A CA 1
ATOM 797 C C . PRO A 1 99 ? 10.427 -9.181 6.706 1.00 83.62 99 PRO A C 1
ATOM 799 O O . PRO A 1 99 ? 9.485 -8.741 7.350 1.00 83.62 99 PRO A O 1
ATOM 802 N N . ILE A 1 100 ? 11.098 -8.438 5.818 1.00 88.75 100 ILE A N 1
ATOM 803 C CA . ILE A 1 100 ? 10.825 -7.017 5.591 1.00 88.75 100 ILE A CA 1
ATOM 804 C C . ILE A 1 100 ? 10.595 -6.749 4.110 1.00 88.75 100 ILE A C 1
ATOM 806 O O . ILE A 1 100 ? 11.363 -7.167 3.238 1.00 88.75 100 ILE A O 1
ATOM 810 N N . LEU A 1 101 ? 9.529 -6.011 3.831 1.00 90.69 101 LEU A N 1
ATOM 811 C CA . LEU A 1 101 ? 9.086 -5.665 2.493 1.00 90.69 101 LEU A CA 1
ATOM 812 C C . LEU A 1 101 ? 8.953 -4.160 2.418 1.00 90.69 101 LEU A C 1
ATOM 814 O O . LEU A 1 101 ? 8.220 -3.566 3.199 1.00 90.69 101 LEU A O 1
ATOM 818 N N . ARG A 1 102 ? 9.667 -3.549 1.480 1.00 92.69 102 ARG A N 1
ATOM 819 C CA . ARG A 1 102 ? 9.702 -2.105 1.307 1.00 92.69 102 ARG A CA 1
ATOM 820 C C . ARG A 1 102 ? 9.370 -1.750 -0.124 1.00 92.69 102 ARG A C 1
ATOM 822 O O . ARG A 1 102 ? 9.969 -2.288 -1.052 1.00 92.69 102 ARG A O 1
ATOM 829 N N . PHE A 1 103 ? 8.448 -0.827 -0.315 1.00 93.12 103 PHE A N 1
ATOM 830 C CA . PHE A 1 103 ? 8.124 -0.323 -1.637 1.00 93.12 103 PHE A CA 1
ATOM 831 C C . PHE A 1 103 ? 7.816 1.163 -1.603 1.00 93.12 103 PHE A C 1
ATOM 833 O O . PHE A 1 103 ? 7.216 1.656 -0.654 1.00 93.12 103 PHE A O 1
ATOM 840 N N . GLU A 1 104 ? 8.252 1.887 -2.629 1.00 94.81 104 GLU A N 1
ATOM 841 C CA . GLU A 1 104 ? 8.010 3.322 -2.721 1.00 94.81 104 GLU A CA 1
ATOM 842 C C . GLU A 1 104 ? 7.838 3.804 -4.162 1.00 94.81 104 GLU A C 1
ATOM 844 O O . GLU A 1 104 ? 8.432 3.284 -5.108 1.00 94.81 104 GLU A O 1
ATOM 849 N N . ARG A 1 105 ? 7.028 4.845 -4.319 1.00 93.62 105 ARG A N 1
ATOM 850 C CA . ARG A 1 105 ? 6.782 5.534 -5.575 1.00 93.62 105 ARG A CA 1
ATOM 851 C C . ARG A 1 105 ? 7.474 6.886 -5.569 1.00 93.62 105 ARG A C 1
ATOM 853 O O . ARG A 1 105 ? 7.241 7.727 -4.707 1.00 93.62 105 ARG A O 1
ATOM 860 N N . ALA A 1 106 ? 8.285 7.107 -6.585 1.00 92.06 106 ALA A N 1
ATOM 861 C CA . ALA A 1 106 ? 8.994 8.333 -6.865 1.00 92.06 106 ALA A CA 1
ATOM 862 C C . ALA A 1 106 ? 8.264 9.127 -7.958 1.00 92.06 106 ALA A C 1
ATOM 864 O O . ALA A 1 106 ? 8.239 8.728 -9.123 1.00 92.06 106 ALA A O 1
ATOM 865 N N . PHE A 1 107 ? 7.707 10.284 -7.603 1.00 90.31 107 PHE A N 1
ATOM 866 C CA . PHE A 1 107 ? 7.048 11.190 -8.555 1.00 90.31 107 PHE A CA 1
ATOM 867 C C . PHE A 1 107 ? 8.081 12.093 -9.230 1.00 90.31 107 PHE A C 1
ATOM 869 O O . PHE A 1 107 ? 8.153 13.293 -8.974 1.00 90.31 107 PHE A O 1
ATOM 876 N N . ARG A 1 108 ? 8.954 11.483 -10.029 1.00 90.06 108 ARG A N 1
ATOM 877 C CA . ARG A 1 108 ? 10.013 12.160 -10.782 1.00 90.06 108 ARG A CA 1
ATOM 878 C C . ARG A 1 108 ? 10.357 11.373 -12.035 1.00 90.06 108 ARG A C 1
ATOM 880 O O . ARG A 1 108 ? 9.999 10.200 -12.149 1.00 90.06 108 ARG A O 1
ATOM 887 N N . SER A 1 109 ? 11.063 12.021 -12.958 1.00 91.25 109 SER A N 1
ATOM 888 C CA . SER A 1 109 ? 11.522 11.365 -14.179 1.00 91.25 109 SER A CA 1
ATOM 889 C C . SER A 1 109 ? 12.359 10.131 -13.834 1.00 91.25 109 SER A C 1
ATOM 891 O O . SER A 1 109 ? 13.146 10.184 -12.878 1.00 91.25 109 SER A O 1
ATOM 893 N N . PRO A 1 110 ? 12.208 9.029 -14.588 1.00 93.44 110 PRO A N 1
ATOM 894 C CA . PRO A 1 110 ? 13.065 7.870 -14.410 1.00 93.44 110 PRO A CA 1
ATOM 895 C C . PRO A 1 110 ? 14.536 8.245 -14.669 1.00 93.44 110 PRO A C 1
ATOM 897 O O . PRO A 1 110 ? 14.811 9.178 -15.434 1.00 93.44 110 PRO A O 1
ATOM 900 N N . PRO A 1 111 ? 15.501 7.534 -14.056 1.00 91.94 111 PRO A N 1
ATOM 901 C CA . PRO A 1 111 ? 16.909 7.660 -14.422 1.00 91.94 111 PRO A CA 1
ATOM 902 C C . PRO A 1 111 ? 17.095 7.462 -15.932 1.00 91.94 111 PRO A C 1
ATOM 904 O O . PRO A 1 111 ? 16.412 6.631 -16.531 1.00 91.94 111 PRO A O 1
ATOM 907 N N . LYS A 1 112 ? 18.021 8.205 -16.551 1.00 91.94 112 LYS A N 1
ATOM 908 C CA . LYS A 1 112 ? 18.295 8.066 -17.990 1.00 91.94 112 LYS A CA 1
ATOM 909 C C . LYS A 1 112 ? 18.806 6.656 -18.302 1.00 91.94 112 LYS A C 1
ATOM 911 O O . LYS A 1 112 ? 19.704 6.168 -17.621 1.00 91.94 112 LYS A O 1
ATOM 916 N N . ASN A 1 113 ? 18.278 6.054 -19.364 1.00 91.81 113 ASN A N 1
ATOM 917 C CA . ASN A 1 113 ? 18.765 4.803 -19.939 1.00 91.81 113 ASN A CA 1
ATOM 918 C C . ASN A 1 113 ? 19.179 5.066 -21.393 1.00 91.81 113 ASN A C 1
ATOM 920 O O . ASN A 1 113 ? 18.368 5.541 -22.182 1.00 91.81 113 ASN A O 1
ATOM 924 N N . SER A 1 114 ? 20.436 4.781 -21.740 1.00 91.38 114 SER A N 1
ATOM 925 C CA . SER A 1 114 ? 20.967 4.985 -23.096 1.00 91.38 114 SER A CA 1
ATOM 926 C C . SER A 1 114 ? 20.301 4.095 -24.145 1.00 91.38 114 SER A C 1
ATOM 928 O O . SER A 1 114 ? 20.205 4.497 -25.299 1.00 91.38 114 SER A O 1
ATOM 930 N N . ASN A 1 115 ? 19.828 2.912 -23.747 1.00 92.12 115 ASN A N 1
ATOM 931 C CA . ASN A 1 115 ? 19.214 1.930 -24.641 1.00 92.12 115 ASN A CA 1
ATOM 932 C C . ASN A 1 115 ? 17.719 2.199 -24.860 1.00 92.12 115 ASN A C 1
ATOM 934 O O . ASN A 1 115 ? 17.154 1.756 -25.854 1.00 92.12 115 ASN A O 1
ATOM 938 N N . LEU A 1 116 ? 17.081 2.937 -23.944 1.00 93.50 116 LEU A N 1
ATOM 939 C CA . LEU A 1 116 ? 15.675 3.327 -24.048 1.00 93.50 116 LEU A CA 1
ATOM 940 C C . LEU A 1 116 ? 15.468 4.763 -23.528 1.00 93.50 116 LEU A C 1
ATOM 942 O O . LEU A 1 116 ? 14.886 4.958 -22.454 1.00 93.50 116 LEU A O 1
ATOM 946 N N . PRO A 1 117 ? 15.971 5.780 -24.254 1.00 92.75 117 PRO A N 1
ATOM 947 C CA . PRO A 1 117 ? 15.939 7.177 -23.816 1.00 92.75 117 PRO A CA 1
ATOM 948 C C . PRO A 1 117 ? 14.520 7.748 -23.699 1.00 92.75 117 PRO A C 1
ATOM 950 O O . PRO A 1 117 ? 14.310 8.711 -22.963 1.00 92.75 117 PRO A O 1
ATOM 953 N N . GLU A 1 118 ? 13.541 7.165 -24.395 1.00 94.19 118 GLU A N 1
ATOM 954 C CA . GLU A 1 118 ? 12.133 7.566 -24.350 1.00 94.19 118 GLU A CA 1
ATOM 955 C C . GLU A 1 118 ? 11.332 6.958 -23.181 1.00 94.19 118 GLU A C 1
ATOM 957 O O . GLU A 1 118 ? 10.120 7.169 -23.099 1.00 94.19 118 GLU A O 1
ATOM 962 N N . ALA A 1 119 ? 11.958 6.172 -22.298 1.00 94.62 119 ALA A N 1
ATOM 963 C CA . ALA A 1 119 ? 11.263 5.535 -21.183 1.00 94.62 119 ALA A CA 1
ATOM 964 C C . ALA A 1 119 ? 10.683 6.561 -20.193 1.00 94.62 119 ALA A C 1
ATOM 966 O O . ALA A 1 119 ? 11.379 7.441 -19.688 1.00 94.62 119 ALA A O 1
ATOM 967 N N . THR A 1 120 ? 9.405 6.396 -19.858 1.00 95.19 120 THR A N 1
ATOM 968 C CA . THR A 1 120 ? 8.654 7.241 -18.909 1.00 95.19 120 THR A CA 1
ATOM 969 C C . THR A 1 120 ? 8.375 6.535 -17.581 1.00 95.19 120 THR A C 1
ATOM 971 O O . THR A 1 120 ? 7.858 7.149 -16.642 1.00 95.19 120 THR A O 1
ATOM 974 N N . HIS A 1 121 ? 8.729 5.253 -17.490 1.00 95.50 121 HIS A N 1
ATOM 975 C CA . HIS A 1 121 ? 8.534 4.400 -16.326 1.00 95.50 121 HIS A CA 1
ATOM 976 C C . HIS A 1 121 ? 9.826 3.660 -16.001 1.00 95.50 121 HIS A C 1
ATOM 978 O O . HIS A 1 121 ? 10.509 3.165 -16.901 1.00 95.50 121 HIS A O 1
ATOM 984 N N . HIS A 1 122 ? 10.131 3.542 -14.713 1.00 95.75 122 HIS A N 1
ATOM 985 C CA . HIS A 1 122 ? 11.247 2.739 -14.229 1.00 95.75 122 HIS A CA 1
ATOM 986 C C . HIS A 1 122 ? 10.836 1.931 -12.999 1.00 95.75 122 HIS A C 1
ATOM 988 O O . HIS A 1 122 ? 10.165 2.458 -12.114 1.00 95.75 122 HIS A O 1
ATOM 994 N N . TYR A 1 123 ? 11.242 0.666 -12.956 1.00 96.12 123 TYR A N 1
ATOM 995 C CA . TYR A 1 123 ? 11.010 -0.265 -11.858 1.00 96.12 123 TYR A CA 1
ATOM 996 C C . TYR A 1 123 ? 12.360 -0.791 -11.377 1.00 96.12 123 TYR A C 1
ATOM 998 O O . TYR A 1 123 ? 13.123 -1.318 -12.181 1.00 96.12 123 TYR A O 1
ATOM 1006 N N . SER A 1 124 ? 12.620 -0.694 -10.077 1.00 94.62 124 SER A N 1
ATOM 1007 C CA . SER A 1 124 ? 13.844 -1.188 -9.442 1.00 94.62 124 SER A CA 1
ATOM 1008 C C . SER A 1 124 ? 13.497 -2.153 -8.328 1.00 94.62 124 SER A C 1
ATOM 1010 O O . SER A 1 124 ? 12.634 -1.848 -7.508 1.00 94.62 124 SER A O 1
ATOM 1012 N N . TYR A 1 125 ? 14.178 -3.291 -8.269 1.00 93.31 125 TYR A N 1
ATOM 1013 C CA . TYR A 1 125 ? 14.061 -4.279 -7.201 1.00 93.31 125 TYR A CA 1
ATOM 1014 C C . TYR A 1 125 ? 15.442 -4.692 -6.731 1.00 93.31 125 TYR A C 1
ATOM 1016 O O . TYR A 1 125 ? 16.342 -4.920 -7.531 1.00 93.31 125 TYR A O 1
ATOM 1024 N N . ARG A 1 126 ? 15.617 -4.838 -5.424 1.00 90.06 126 ARG A N 1
ATOM 1025 C CA . ARG A 1 126 ? 16.888 -5.270 -4.834 1.00 90.06 126 ARG A CA 1
ATOM 1026 C C . ARG A 1 126 ? 16.673 -5.849 -3.446 1.00 90.06 126 ARG A C 1
ATOM 1028 O O . ARG A 1 126 ? 15.665 -5.568 -2.792 1.00 90.06 126 ARG A O 1
ATOM 1035 N N . ILE A 1 127 ? 17.659 -6.606 -2.988 1.00 87.56 127 ILE A N 1
ATOM 1036 C CA . ILE A 1 127 ? 17.733 -7.099 -1.615 1.00 87.56 127 ILE A CA 1
ATOM 1037 C C . ILE A 1 127 ? 18.709 -6.206 -0.846 1.00 87.56 127 ILE A C 1
ATOM 1039 O O . ILE A 1 127 ? 19.729 -5.792 -1.391 1.00 87.56 127 ILE A O 1
ATOM 1043 N N . ARG A 1 128 ? 18.368 -5.841 0.392 1.00 85.25 128 ARG A N 1
ATOM 1044 C CA . ARG A 1 128 ? 19.206 -5.022 1.285 1.00 85.25 128 ARG A CA 1
ATOM 1045 C C . ARG A 1 128 ? 19.123 -5.510 2.729 1.00 85.25 128 ARG A C 1
ATOM 1047 O O . ARG A 1 128 ? 18.229 -6.274 3.075 1.00 85.25 128 ARG A O 1
ATOM 1054 N N . GLY A 1 129 ? 20.025 -5.020 3.579 1.00 81.06 129 GLY A N 1
ATOM 1055 C CA . GLY A 1 129 ? 19.909 -5.161 5.033 1.00 81.06 129 GLY A CA 1
ATOM 1056 C C . GLY A 1 129 ? 18.912 -4.182 5.667 1.00 81.06 129 GLY A C 1
ATOM 1057 O O . GLY A 1 129 ? 18.717 -3.072 5.162 1.00 81.06 129 GLY A O 1
ATOM 1058 N N . GLU A 1 130 ? 18.347 -4.607 6.800 1.00 73.25 130 GLU A N 1
ATOM 1059 C CA . GLU A 1 130 ? 17.337 -3.944 7.650 1.00 73.25 130 GLU A CA 1
ATOM 1060 C C . GLU A 1 130 ? 17.632 -2.475 8.021 1.00 73.25 130 GLU A C 1
ATOM 1062 O O . GLU A 1 130 ? 16.703 -1.698 8.209 1.00 73.25 130 GLU A O 1
ATOM 1067 N N . GLY A 1 131 ? 18.900 -2.049 8.049 1.00 72.38 131 GLY A N 1
ATOM 1068 C CA . GLY A 1 131 ? 19.289 -0.694 8.473 1.00 72.38 131 GLY A CA 1
ATOM 1069 C C . GLY A 1 131 ? 19.150 0.421 7.427 1.00 72.38 131 GLY A C 1
ATOM 1070 O O . GLY A 1 131 ? 19.279 1.593 7.770 1.00 72.38 131 GLY A O 1
ATOM 1071 N N . ASN A 1 132 ? 18.907 0.100 6.155 1.00 70.56 132 ASN A N 1
ATOM 1072 C CA . ASN A 1 132 ? 18.659 1.139 5.147 1.00 70.56 132 ASN A CA 1
ATOM 1073 C C . ASN A 1 132 ? 17.219 1.636 5.276 1.00 70.56 132 ASN A C 1
ATOM 1075 O O . ASN A 1 132 ? 16.353 0.809 5.517 1.00 70.56 132 ASN A O 1
ATOM 1079 N N . ASP A 1 133 ? 16.933 2.917 5.043 1.00 85.00 133 ASP A N 1
ATOM 1080 C CA . ASP A 1 133 ? 15.556 3.441 4.959 1.00 85.00 133 ASP A CA 1
ATOM 1081 C C . ASP A 1 133 ? 15.045 3.439 3.499 1.00 85.00 133 ASP A C 1
ATOM 1083 O O . ASP A 1 133 ? 15.635 2.802 2.616 1.00 85.00 133 ASP A O 1
ATOM 1087 N N . PHE A 1 134 ? 13.942 4.130 3.221 1.00 90.75 134 PHE A N 1
ATOM 1088 C CA . PHE A 1 134 ? 13.520 4.464 1.859 1.00 90.75 134 PHE A CA 1
ATOM 1089 C C . PHE A 1 134 ? 14.596 5.265 1.093 1.00 90.75 134 PHE A C 1
ATOM 1091 O O . PHE A 1 134 ? 15.328 6.102 1.643 1.00 90.75 134 PHE A O 1
ATOM 1098 N N . ASP A 1 135 ? 14.693 5.045 -0.220 1.00 89.81 135 ASP A N 1
ATOM 1099 C CA . ASP A 1 135 ? 15.638 5.787 -1.058 1.00 89.81 135 ASP A CA 1
ATOM 1100 C C . ASP A 1 135 ? 15.172 7.215 -1.297 1.00 89.81 135 ASP A C 1
ATOM 1102 O O . ASP A 1 135 ? 15.996 8.133 -1.312 1.00 89.81 135 ASP A O 1
ATOM 1106 N N . HIS A 1 136 ? 13.868 7.390 -1.504 1.00 87.69 136 HIS A N 1
ATOM 1107 C CA . HIS A 1 136 ? 13.283 8.631 -1.991 1.00 87.69 136 HIS A CA 1
ATOM 1108 C C . HIS A 1 136 ? 12.718 9.443 -0.845 1.00 87.69 136 HIS A C 1
ATOM 1110 O O . HIS A 1 136 ? 12.999 10.633 -0.741 1.00 87.69 136 HIS A O 1
ATOM 1116 N N . TRP A 1 137 ? 11.949 8.784 0.013 1.00 88.94 137 TRP A N 1
ATOM 1117 C CA . TRP A 1 137 ? 11.191 9.421 1.079 1.00 88.94 137 TRP A CA 1
ATOM 1118 C C . TRP A 1 137 ? 11.953 9.334 2.392 1.00 88.94 137 TRP A C 1
ATOM 1120 O O . TRP A 1 137 ? 11.904 8.320 3.079 1.00 88.94 137 TRP A O 1
ATOM 1130 N N . LYS A 1 138 ? 12.698 10.381 2.747 1.00 87.94 138 LYS A N 1
ATOM 1131 C CA . LYS A 1 138 ? 13.511 10.352 3.968 1.00 87.94 138 LYS A CA 1
ATOM 1132 C C . LYS A 1 138 ? 12.615 10.457 5.188 1.00 87.94 138 LYS A C 1
ATOM 1134 O O . LYS A 1 138 ? 11.875 11.425 5.328 1.00 87.94 138 LYS A O 1
ATOM 1139 N N . LEU A 1 139 ? 12.674 9.466 6.069 1.00 85.94 139 LEU A N 1
ATOM 1140 C CA . LEU A 1 139 ? 11.922 9.504 7.310 1.00 85.94 139 LEU A CA 1
ATOM 1141 C C . LEU A 1 139 ? 12.777 10.155 8.390 1.00 85.94 139 LEU A C 1
ATOM 1143 O O . LEU A 1 139 ? 13.953 9.841 8.541 1.00 85.94 139 LEU A O 1
ATOM 1147 N N . VAL A 1 140 ? 12.176 11.065 9.151 1.00 80.25 140 VAL A N 1
ATOM 1148 C CA . VAL A 1 140 ? 12.833 11.704 10.301 1.00 80.25 140 VAL A CA 1
ATOM 1149 C C . VAL A 1 140 ? 12.149 11.252 11.582 1.00 80.25 140 VAL A C 1
ATOM 1151 O O . VAL A 1 140 ? 12.769 10.621 12.431 1.00 80.25 140 VAL A O 1
ATOM 1154 N N . LYS A 1 141 ? 10.848 11.525 11.711 1.00 83.62 141 LYS A N 1
ATOM 1155 C CA . LYS A 1 141 ? 10.051 11.155 12.881 1.00 83.62 141 LYS A CA 1
ATOM 1156 C C . LYS A 1 141 ? 8.621 10.820 12.455 1.00 83.62 141 LYS A C 1
ATOM 1158 O O . LYS A 1 141 ? 8.087 11.522 11.594 1.00 83.62 141 LYS A O 1
ATOM 1163 N N . PRO A 1 142 ? 7.990 9.783 13.034 1.00 88.00 142 PRO A N 1
ATOM 1164 C CA . PRO A 1 142 ? 6.581 9.531 12.786 1.00 88.00 142 PRO A CA 1
ATOM 1165 C C . PRO A 1 142 ? 5.750 10.673 13.373 1.00 88.00 142 PRO A C 1
ATOM 1167 O O . PRO A 1 142 ? 5.886 11.025 14.546 1.00 88.00 142 PRO A O 1
ATOM 1170 N N . CYS A 1 143 ? 4.868 11.237 12.557 1.00 86.56 143 CYS A N 1
ATOM 1171 C CA . CYS A 1 143 ? 3.895 12.238 12.999 1.00 86.56 143 CYS A CA 1
ATOM 1172 C C . CYS A 1 143 ? 2.712 11.597 13.744 1.00 86.56 143 CYS A C 1
ATOM 1174 O O . CYS A 1 143 ? 1.999 12.261 14.492 1.00 86.56 143 CYS A O 1
ATOM 1176 N N . TRP A 1 144 ? 2.518 10.287 13.570 1.00 90.00 144 TRP A N 1
ATOM 1177 C CA . TRP A 1 144 ? 1.530 9.504 14.294 1.00 90.00 144 TRP A CA 1
ATOM 1178 C C . TRP A 1 144 ? 1.962 8.037 14.352 1.00 90.00 144 TRP A C 1
ATOM 1180 O O . TRP A 1 144 ? 2.603 7.534 13.433 1.00 90.00 144 TRP A O 1
ATOM 1190 N N . ASN A 1 145 ? 1.623 7.343 15.433 1.00 93.00 145 ASN A N 1
ATOM 1191 C CA . ASN A 1 145 ? 1.863 5.908 15.579 1.00 93.00 145 ASN A CA 1
ATOM 1192 C C . ASN A 1 145 ? 0.782 5.254 16.440 1.00 93.00 145 ASN A C 1
ATOM 1194 O O . ASN A 1 145 ? 0.130 5.943 17.219 1.00 93.00 145 ASN A O 1
ATOM 1198 N N . ILE A 1 146 ? 0.575 3.951 16.330 1.00 94.19 146 ILE A N 1
ATOM 1199 C CA . ILE A 1 146 ? -0.337 3.234 17.215 1.00 94.19 146 ILE A CA 1
ATOM 1200 C C . ILE A 1 146 ? 0.081 1.778 17.362 1.00 94.19 146 ILE A C 1
ATOM 1202 O O . ILE A 1 146 ? 0.522 1.152 16.399 1.00 94.19 146 ILE A O 1
ATOM 1206 N N . GLU A 1 147 ? -0.135 1.241 18.554 1.00 94.50 147 GLU A N 1
ATOM 1207 C CA . GLU A 1 147 ? -0.102 -0.192 18.798 1.00 94.50 147 GLU A CA 1
ATOM 1208 C C . GLU A 1 147 ? -1.523 -0.759 18.695 1.00 94.50 147 GLU A C 1
ATOM 1210 O O . GLU A 1 147 ? -2.469 -0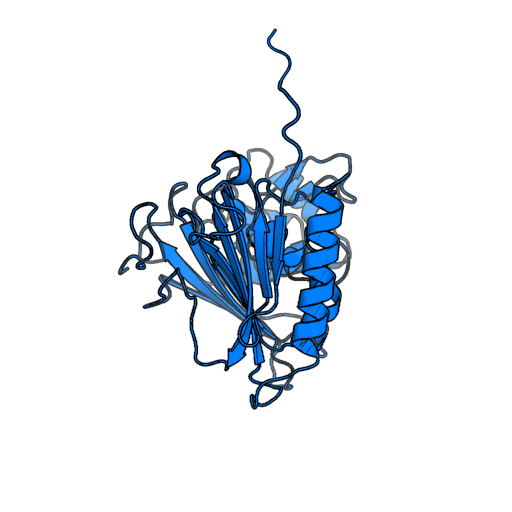.259 19.310 1.00 94.50 147 GLU A O 1
ATOM 1215 N N . VAL A 1 148 ? -1.681 -1.793 17.877 1.00 93.44 148 VAL A N 1
ATOM 1216 C CA . VAL A 1 148 ? -2.951 -2.437 17.557 1.00 93.44 148 VAL A CA 1
ATOM 1217 C C . VAL A 1 148 ? -2.899 -3.883 18.040 1.00 93.44 148 VAL A C 1
ATOM 1219 O O . VAL A 1 148 ? -2.237 -4.715 17.415 1.00 93.44 148 VAL A O 1
ATOM 1222 N N . PRO A 1 149 ? -3.616 -4.221 19.122 1.00 91.88 149 PRO A N 1
ATOM 1223 C CA . PRO A 1 149 ? -3.751 -5.605 19.555 1.00 91.88 149 PRO A CA 1
ATOM 1224 C C . PRO A 1 149 ? -4.477 -6.435 18.491 1.00 91.88 149 PRO A C 1
ATOM 1226 O O . PRO A 1 149 ? -5.580 -6.074 18.062 1.00 91.88 149 PRO A O 1
ATOM 1229 N N . LEU A 1 150 ? -3.891 -7.562 18.083 1.00 88.88 150 LEU A N 1
ATOM 1230 C CA . LEU A 1 150 ? -4.478 -8.460 17.090 1.00 88.88 150 LEU A CA 1
ATOM 1231 C C . LEU A 1 150 ? -5.078 -9.685 17.780 1.00 88.88 150 LEU A C 1
ATOM 1233 O O . LEU A 1 150 ? -4.412 -10.683 18.029 1.00 88.88 150 LEU A O 1
ATOM 1237 N N . ASN A 1 151 ? -6.372 -9.625 18.088 1.00 80.50 151 ASN A N 1
ATOM 1238 C CA . ASN A 1 151 ? -7.058 -10.737 18.739 1.00 80.50 151 ASN A CA 1
ATOM 1239 C C . ASN A 1 151 ? -7.485 -11.831 17.743 1.00 80.50 151 ASN A C 1
ATOM 1241 O O . ASN A 1 151 ? -7.940 -11.566 16.633 1.00 80.50 151 ASN A O 1
ATOM 1245 N N . GLN A 1 152 ? -7.435 -13.095 18.166 1.00 69.56 152 GLN A N 1
ATOM 1246 C CA . GLN A 1 152 ? -7.837 -14.232 17.319 1.00 69.56 152 GLN A CA 1
ATOM 1247 C C . GLN A 1 152 ? -9.327 -14.226 16.928 1.00 69.56 152 GLN A C 1
ATOM 1249 O O . GLN A 1 152 ? -9.733 -14.940 16.011 1.00 69.56 152 GLN A O 1
ATOM 1254 N N . SER A 1 153 ? -10.143 -13.411 17.601 1.00 73.38 153 SER A N 1
ATOM 1255 C CA . SER A 1 153 ? -11.578 -13.259 17.341 1.00 73.38 153 SER A CA 1
ATOM 1256 C C . SER A 1 153 ? -11.906 -12.494 16.054 1.00 73.38 153 SER A C 1
ATOM 1258 O O . SER A 1 153 ? -13.083 -12.373 15.725 1.00 73.38 153 SER A O 1
ATOM 1260 N N . VAL A 1 154 ? -10.904 -11.965 15.345 1.00 78.12 154 VAL A N 1
ATOM 1261 C CA . VAL A 1 154 ? -11.067 -11.162 14.128 1.00 78.12 154 VAL A CA 1
ATOM 1262 C C . VAL A 1 154 ? -10.334 -11.833 12.947 1.00 78.12 154 VAL A C 1
ATOM 1264 O O . VAL A 1 154 ? -9.237 -12.371 13.112 1.00 78.12 154 VAL A O 1
ATOM 1267 N N . PRO A 1 155 ? -10.915 -11.855 11.729 1.00 84.50 155 PRO A N 1
ATOM 1268 C CA . PRO A 1 155 ? -10.287 -12.471 10.566 1.00 84.50 155 PRO A CA 1
ATOM 1269 C C . PRO A 1 155 ? -9.108 -11.638 10.049 1.00 84.50 155 PRO A C 1
ATOM 1271 O O . PRO A 1 155 ? -9.306 -10.580 9.469 1.00 84.50 155 PRO A O 1
ATOM 1274 N N . PHE A 1 156 ? -7.888 -12.170 10.127 1.00 84.38 156 PHE A N 1
ATOM 1275 C CA . PHE A 1 156 ? -6.705 -11.591 9.458 1.00 84.38 156 PHE A CA 1
ATOM 1276 C C . PHE A 1 156 ? -6.278 -12.365 8.198 1.00 84.38 156 PHE A C 1
ATOM 1278 O O . PHE A 1 156 ? -5.199 -12.150 7.651 1.00 84.38 156 PHE A O 1
ATOM 1285 N N . LYS A 1 157 ? -7.129 -13.282 7.713 1.00 82.62 157 LYS A N 1
ATOM 1286 C CA . LYS A 1 157 ? -6.900 -14.090 6.503 1.00 82.62 157 LYS A CA 1
ATOM 1287 C C . LYS A 1 157 ? -8.163 -14.226 5.653 1.00 82.62 157 LYS A C 1
ATOM 1289 O O . LYS A 1 157 ? -9.275 -14.007 6.128 1.00 82.62 157 LYS A O 1
ATOM 1294 N N . GLY A 1 158 ? -7.983 -14.658 4.406 1.00 84.00 158 GLY A N 1
ATOM 1295 C CA . GLY A 1 158 ? -9.087 -14.894 3.475 1.00 84.00 158 GLY A CA 1
ATOM 1296 C C . GLY A 1 158 ? -9.736 -13.599 2.991 1.00 84.00 158 GLY A C 1
ATOM 1297 O O . GLY A 1 158 ? -9.140 -12.523 3.060 1.00 84.00 158 GLY A O 1
ATOM 1298 N N . ASP A 1 159 ? -10.941 -13.697 2.441 1.00 83.06 159 ASP A N 1
ATOM 1299 C CA . ASP A 1 159 ? -11.604 -12.595 1.724 1.00 83.06 159 ASP A CA 1
ATOM 1300 C C . ASP A 1 159 ? -11.942 -11.391 2.598 1.00 83.06 159 ASP A C 1
ATOM 1302 O O . ASP A 1 159 ? -11.956 -10.271 2.102 1.00 83.06 159 ASP A O 1
ATOM 1306 N N . TYR A 1 160 ? -12.109 -11.603 3.901 1.00 87.06 160 TYR A N 1
ATOM 1307 C CA . TYR A 1 160 ? -12.532 -10.572 4.848 1.00 87.06 160 TYR A CA 1
ATOM 1308 C C . TYR A 1 160 ? -11.390 -9.975 5.678 1.00 87.06 160 TYR A C 1
ATOM 1310 O O . TYR A 1 160 ? -11.653 -9.220 6.610 1.00 87.06 160 TYR A O 1
ATOM 1318 N N . ALA A 1 161 ? -10.128 -10.288 5.357 1.00 88.81 161 ALA A N 1
ATOM 1319 C CA . ALA A 1 161 ? -8.990 -9.857 6.173 1.00 88.81 161 ALA A CA 1
ATOM 1320 C C . ALA A 1 161 ? -8.890 -8.327 6.327 1.00 88.81 161 ALA A C 1
ATOM 1322 O O . ALA A 1 161 ? -8.558 -7.845 7.404 1.00 88.81 161 ALA A O 1
ATOM 1323 N N . HIS A 1 162 ? -9.232 -7.563 5.284 1.00 91.44 162 HIS A N 1
ATOM 1324 C CA . HIS A 1 162 ? -9.203 -6.097 5.326 1.00 91.44 162 HIS A CA 1
ATOM 1325 C C . HIS A 1 162 ? -10.209 -5.517 6.323 1.00 91.44 162 HIS A C 1
ATOM 1327 O O . HIS A 1 162 ? -9.883 -4.575 7.036 1.00 91.44 162 HIS A O 1
ATOM 1333 N N . TYR A 1 163 ? -11.394 -6.122 6.464 1.00 91.81 163 TYR A N 1
ATOM 1334 C CA . TYR A 1 163 ? -12.328 -5.729 7.518 1.00 91.81 163 TYR A CA 1
ATOM 1335 C C . TYR A 1 163 ? -11.791 -6.045 8.914 1.00 91.81 163 TYR A C 1
ATOM 1337 O O . TYR A 1 163 ? -12.082 -5.317 9.859 1.00 91.81 163 TYR A O 1
ATOM 1345 N N . GLY A 1 164 ? -11.020 -7.125 9.056 1.00 92.19 164 GLY A N 1
ATOM 1346 C CA . GLY A 1 164 ? -10.429 -7.478 10.337 1.00 92.19 164 GLY A CA 1
ATOM 1347 C C . GLY A 1 164 ? -9.343 -6.501 10.772 1.00 92.19 164 GLY A C 1
ATOM 1348 O O . GLY A 1 164 ? -9.382 -6.004 11.897 1.00 92.19 164 GLY A O 1
ATOM 1349 N N . PHE A 1 165 ? -8.431 -6.157 9.859 1.00 93.75 165 PHE A N 1
ATOM 1350 C CA . PHE A 1 165 ? -7.450 -5.097 10.096 1.00 93.75 165 PHE A CA 1
ATOM 1351 C C . PHE A 1 165 ? -8.130 -3.755 10.369 1.00 93.75 165 PHE A C 1
ATOM 1353 O O . PHE A 1 165 ? -7.782 -3.100 11.346 1.00 93.75 165 PHE A O 1
ATOM 1360 N N . TRP A 1 166 ? -9.158 -3.397 9.590 1.00 95.06 166 TRP A N 1
ATOM 1361 C CA . TRP A 1 166 ? -9.950 -2.194 9.841 1.00 95.06 166 TRP A CA 1
ATOM 1362 C C . TRP A 1 166 ? -10.524 -2.172 11.261 1.00 95.06 166 TRP A C 1
ATOM 1364 O O . TRP A 1 166 ? -10.289 -1.224 12.002 1.00 95.06 166 TRP A O 1
ATOM 1374 N N . LEU A 1 167 ? -11.216 -3.234 11.683 1.00 93.69 167 LEU A N 1
ATOM 1375 C CA . LEU A 1 167 ? -11.868 -3.286 12.991 1.00 93.69 167 LEU A CA 1
ATOM 1376 C C . LEU A 1 167 ? -10.861 -3.198 14.145 1.00 93.69 167 LEU A C 1
ATOM 1378 O O . LEU A 1 167 ? -11.087 -2.458 15.104 1.00 93.69 167 LEU A O 1
ATOM 1382 N N . ALA A 1 168 ? -9.757 -3.948 14.065 1.00 93.31 168 ALA A N 1
ATOM 1383 C CA . ALA A 1 168 ? -8.714 -3.932 15.087 1.00 93.31 168 ALA A CA 1
ATOM 1384 C C . ALA A 1 168 ? -8.081 -2.536 15.203 1.00 93.31 168 ALA A C 1
ATOM 1386 O O . ALA A 1 168 ? -8.016 -1.972 16.299 1.00 93.31 168 ALA A O 1
ATOM 1387 N N . THR A 1 169 ? -7.704 -1.942 14.069 1.00 94.56 169 THR A N 1
ATOM 1388 C CA . THR A 1 169 ? -7.106 -0.607 14.026 1.00 94.56 169 THR A CA 1
ATOM 1389 C C . THR A 1 169 ? -8.093 0.465 14.484 1.00 94.56 169 THR A C 1
ATOM 1391 O O . THR A 1 169 ? -7.740 1.272 15.337 1.00 94.56 169 THR A O 1
ATOM 1394 N N . SER A 1 170 ? -9.347 0.453 14.025 1.00 93.69 170 SER A N 1
ATOM 1395 C CA . SER A 1 170 ? -10.367 1.419 14.454 1.00 93.69 170 SER A CA 1
ATOM 1396 C C . SER A 1 170 ? -10.635 1.354 15.959 1.00 93.69 170 SER A C 1
ATOM 1398 O O . SER A 1 170 ? -10.761 2.396 16.600 1.00 93.69 170 SER A O 1
ATOM 1400 N N . ARG A 1 171 ? -10.668 0.155 16.558 1.00 93.00 171 ARG A N 1
ATOM 1401 C CA . ARG A 1 171 ? -10.793 -0.008 18.019 1.00 93.00 171 ARG A CA 1
ATOM 1402 C C . ARG A 1 171 ? -9.606 0.581 18.774 1.00 93.00 171 ARG A C 1
ATOM 1404 O O . ARG A 1 171 ? -9.806 1.177 19.830 1.00 93.00 171 ARG A O 1
ATOM 1411 N N . ALA A 1 172 ? -8.387 0.399 18.267 1.00 93.12 172 ALA A N 1
ATOM 1412 C CA . ALA A 1 172 ? -7.194 0.989 18.865 1.00 93.12 172 ALA A CA 1
ATOM 1413 C C . ALA A 1 172 ? -7.232 2.523 18.754 1.00 93.12 172 ALA A C 1
ATOM 1415 O O . ALA A 1 172 ? -7.034 3.219 19.748 1.00 93.12 172 ALA A O 1
ATOM 1416 N N . ILE A 1 173 ? -7.572 3.049 17.573 1.00 92.81 173 ILE A N 1
ATOM 1417 C CA . ILE A 1 173 ? -7.677 4.491 17.308 1.00 92.81 173 ILE A CA 1
ATOM 1418 C C . ILE A 1 173 ? -8.711 5.150 18.222 1.00 92.81 173 ILE A C 1
ATOM 1420 O O . ILE A 1 173 ? -8.416 6.181 18.816 1.00 92.81 173 ILE A O 1
ATOM 1424 N N . ALA A 1 174 ? -9.883 4.536 18.405 1.00 91.44 174 ALA A N 1
ATOM 1425 C CA . ALA A 1 174 ? -10.946 5.077 19.253 1.00 91.44 174 ALA A CA 1
ATOM 1426 C C . ALA A 1 174 ? -10.543 5.228 20.734 1.00 91.44 174 ALA A C 1
ATOM 1428 O O . ALA A 1 174 ? -11.155 6.012 21.457 1.00 91.44 174 ALA A O 1
ATOM 1429 N N . LYS A 1 175 ? -9.524 4.487 21.192 1.00 90.69 175 LYS A N 1
ATOM 1430 C CA . LYS A 1 175 ? -8.958 4.602 22.547 1.00 90.69 175 LYS A CA 1
ATOM 1431 C C . LYS A 1 175 ? -7.850 5.650 22.645 1.00 90.69 175 LYS A C 1
ATOM 1433 O O . LYS A 1 175 ? -7.432 5.988 23.749 1.00 90.69 175 LYS A O 1
ATOM 1438 N N . LYS A 1 176 ? -7.339 6.129 21.512 1.00 86.00 176 LYS A N 1
ATOM 1439 C CA . LYS A 1 176 ? -6.238 7.082 21.458 1.00 86.00 176 LYS A CA 1
ATOM 1440 C C . LYS A 1 176 ? -6.770 8.508 21.590 1.00 86.00 176 LYS A C 1
ATOM 1442 O O . LYS A 1 176 ? -7.768 8.869 20.968 1.00 86.00 176 LYS A O 1
ATOM 1447 N N . SER A 1 177 ? -6.071 9.341 22.356 1.00 77.50 177 SER A N 1
ATOM 1448 C CA . SER A 1 177 ? -6.334 10.782 22.386 1.00 77.50 177 SER A CA 1
ATOM 1449 C C . SER A 1 177 ? -6.239 11.389 20.975 1.00 77.50 177 SER A C 1
ATOM 1451 O O . SER A 1 177 ? -5.454 10.896 20.154 1.00 77.50 177 SER A O 1
ATOM 1453 N N . PRO A 1 178 ? -7.003 12.457 20.668 1.00 71.44 178 PRO A N 1
ATOM 1454 C CA . PRO A 1 178 ? -6.882 13.166 19.399 1.00 71.44 178 PRO A CA 1
ATOM 1455 C C . PRO A 1 178 ? -5.424 13.545 19.104 1.00 71.44 178 PRO A C 1
ATOM 1457 O O . PRO A 1 178 ? -4.700 13.911 20.035 1.00 71.44 178 PRO A O 1
ATOM 1460 N N . PRO A 1 179 ? -4.973 13.477 17.839 1.00 68.38 179 PRO A N 1
ATOM 1461 C CA . PRO A 1 179 ? -3.662 13.997 17.482 1.00 68.38 179 PRO A CA 1
ATOM 1462 C C . PRO A 1 179 ? -3.582 15.497 17.802 1.00 68.38 179 PRO A C 1
ATOM 1464 O O . PRO A 1 179 ? -4.516 16.250 17.540 1.00 68.38 179 PRO A O 1
ATOM 1467 N N . THR A 1 180 ? -2.454 15.922 18.369 1.00 57.50 180 THR A N 1
ATOM 1468 C CA . THR A 1 180 ? -2.193 17.310 18.790 1.00 57.50 180 THR A CA 1
ATOM 1469 C C . THR A 1 180 ? -1.932 18.261 17.617 1.00 57.50 180 THR A C 1
ATOM 1471 O O . THR A 1 180 ? -1.935 19.472 17.803 1.00 57.50 180 THR A O 1
ATOM 1474 N N . MET A 1 181 ? -1.693 17.722 16.418 1.00 56.50 181 MET A N 1
ATOM 1475 C CA . MET A 1 181 ? -1.310 18.460 15.212 1.00 56.50 181 MET A CA 1
ATOM 1476 C C . MET A 1 181 ? -2.368 18.309 14.114 1.00 56.50 181 MET A C 1
ATOM 1478 O O . MET A 1 181 ? -3.088 17.305 14.104 1.00 56.50 181 MET A O 1
ATOM 1482 N N . PRO A 1 182 ? -2.488 19.298 13.203 1.00 54.75 182 PRO A N 1
ATOM 1483 C CA . PRO A 1 182 ? -3.537 19.309 12.197 1.00 54.75 182 PRO A CA 1
ATOM 1484 C C . PRO A 1 182 ? -3.507 18.041 11.345 1.00 54.75 182 PRO A C 1
ATOM 1486 O O . PRO A 1 182 ? -2.457 17.581 10.896 1.00 54.75 182 PRO A O 1
ATOM 1489 N N . LEU A 1 183 ? -4.708 17.496 11.155 1.00 62.91 183 LEU A N 1
ATOM 1490 C CA . LEU A 1 183 ? -4.995 16.324 10.341 1.00 62.91 183 LEU A CA 1
ATOM 1491 C C . LEU A 1 183 ? -4.407 16.492 8.940 1.00 62.91 183 LEU A C 1
ATOM 1493 O O . LEU A 1 183 ? -4.471 17.576 8.354 1.00 62.91 183 LEU A O 1
ATOM 1497 N N . PHE A 1 184 ? -3.885 15.397 8.392 1.00 72.06 184 PHE A N 1
ATOM 1498 C CA . PHE A 1 184 ? -3.459 15.339 6.999 1.00 72.06 184 PHE A CA 1
ATOM 1499 C C . PHE A 1 184 ? -4.593 15.827 6.106 1.00 72.06 184 PHE A C 1
ATOM 1501 O O . PHE A 1 184 ? -5.727 15.376 6.251 1.00 72.06 184 PHE A O 1
ATOM 1508 N N . THR A 1 185 ? -4.288 16.729 5.182 1.00 71.50 185 THR A N 1
ATOM 1509 C CA . THR A 1 185 ? -5.243 17.200 4.176 1.00 71.50 185 THR A CA 1
ATOM 1510 C C . THR A 1 185 ? -5.311 16.233 3.000 1.00 71.50 185 THR A C 1
ATOM 1512 O O . THR A 1 185 ? -4.466 15.347 2.847 1.00 71.50 185 THR A O 1
ATOM 1515 N N . ASP A 1 186 ? -6.289 16.434 2.116 1.00 68.62 186 ASP A N 1
ATOM 1516 C CA . ASP A 1 186 ? -6.410 15.609 0.916 1.00 68.62 186 ASP A CA 1
ATOM 1517 C C . ASP A 1 186 ? -5.232 15.734 -0.060 1.00 68.62 186 ASP A C 1
ATOM 1519 O O . ASP A 1 186 ? -4.996 14.813 -0.836 1.00 68.62 186 ASP A O 1
ATOM 1523 N N . SER A 1 187 ? -4.429 16.793 0.064 1.00 73.06 187 SER A N 1
ATOM 1524 C CA . SER A 1 187 ? -3.190 16.995 -0.696 1.00 73.06 187 SER A CA 1
ATOM 1525 C C . SER A 1 187 ? -1.939 16.357 -0.080 1.00 73.06 187 SER A C 1
ATOM 1527 O O . SER A 1 187 ? -0.875 16.399 -0.684 1.00 73.06 187 SER A O 1
ATOM 1529 N N . ASN A 1 188 ? -1.996 15.789 1.128 1.00 83.56 188 ASN A N 1
ATOM 1530 C CA . ASN A 1 188 ? -0.794 15.210 1.728 1.00 83.56 188 ASN A CA 1
ATOM 1531 C C . ASN A 1 188 ? -0.526 13.792 1.215 1.00 83.56 188 ASN A C 1
ATOM 1533 O O . ASN A 1 188 ? -1.386 12.912 1.278 1.00 83.56 188 ASN A O 1
ATOM 1537 N N . ARG A 1 189 ? 0.719 13.559 0.798 1.00 89.19 189 ARG A N 1
ATOM 1538 C CA . ARG A 1 189 ? 1.289 12.221 0.616 1.00 89.19 189 ARG A CA 1
ATOM 1539 C C . ARG A 1 189 ? 1.790 11.693 1.950 1.00 89.19 189 ARG A C 1
ATOM 1541 O O . ARG A 1 189 ? 2.221 12.467 2.809 1.00 89.19 189 ARG A O 1
ATOM 1548 N N . PHE A 1 190 ? 1.777 10.379 2.116 1.00 91.38 190 PHE A N 1
ATOM 1549 C CA . PHE A 1 190 ? 2.233 9.760 3.353 1.00 91.38 190 PHE A CA 1
ATOM 1550 C C . PHE A 1 190 ? 2.983 8.455 3.120 1.00 91.38 190 PHE A C 1
ATOM 1552 O O . PHE A 1 190 ? 2.825 7.806 2.088 1.00 91.38 190 PHE A O 1
ATOM 1559 N N . ALA A 1 191 ? 3.787 8.069 4.106 1.00 93.56 191 ALA A N 1
ATOM 1560 C CA . ALA A 1 191 ? 4.380 6.743 4.180 1.00 93.56 191 ALA A CA 1
ATOM 1561 C C . ALA A 1 191 ? 3.927 6.006 5.433 1.00 93.56 191 ALA A C 1
ATOM 1563 O O . ALA A 1 191 ? 3.608 6.626 6.452 1.00 93.56 191 ALA A O 1
ATOM 1564 N N . LEU A 1 192 ? 3.940 4.679 5.347 1.00 95.06 192 LEU A N 1
ATOM 1565 C CA . LEU A 1 192 ? 3.644 3.786 6.456 1.00 95.06 192 LEU A CA 1
ATOM 1566 C C . LEU A 1 192 ? 4.836 2.884 6.764 1.00 95.06 192 LEU A C 1
ATOM 1568 O O . LEU A 1 192 ? 5.433 2.304 5.859 1.00 95.06 192 LEU A O 1
ATOM 1572 N N . LYS A 1 193 ? 5.126 2.702 8.051 1.00 95.12 193 LYS A N 1
ATOM 1573 C CA . LYS A 1 193 ? 5.846 1.521 8.537 1.00 95.12 193 LYS A CA 1
ATOM 1574 C C . LYS A 1 193 ? 4.883 0.684 9.362 1.00 95.12 193 LYS A C 1
ATOM 1576 O O . LYS A 1 193 ? 4.244 1.196 10.277 1.00 95.12 193 LYS A O 1
ATOM 1581 N N . VAL A 1 194 ? 4.752 -0.593 9.026 1.00 94.81 194 VAL A N 1
ATOM 1582 C CA . VAL A 1 194 ? 3.863 -1.532 9.710 1.00 94.81 194 VAL A CA 1
ATOM 1583 C C . VAL A 1 194 ? 4.680 -2.723 10.175 1.00 94.81 194 VAL A C 1
ATOM 1585 O O . VAL A 1 194 ? 5.144 -3.527 9.373 1.00 94.81 194 VAL A O 1
ATOM 1588 N N . ARG A 1 195 ? 4.842 -2.863 11.485 1.00 92.62 195 ARG A N 1
ATOM 1589 C CA . ARG A 1 195 ? 5.399 -4.074 12.091 1.00 92.62 195 ARG A CA 1
ATOM 1590 C C . ARG A 1 195 ? 4.234 -4.935 12.536 1.00 92.62 195 ARG A C 1
ATOM 1592 O O . ARG A 1 195 ? 3.380 -4.452 13.268 1.00 92.62 195 ARG A O 1
ATOM 1599 N N . VAL A 1 196 ? 4.153 -6.173 12.068 1.00 90.56 196 VAL A N 1
ATOM 1600 C CA . VAL A 1 196 ? 3.001 -7.039 12.328 1.00 90.56 196 VAL A CA 1
ATOM 1601 C C . VAL A 1 196 ? 3.446 -8.424 12.764 1.00 90.56 196 VAL A C 1
ATOM 1603 O O . VAL A 1 196 ? 4.223 -9.093 12.081 1.00 90.56 196 VAL A O 1
ATOM 1606 N N . GLN A 1 197 ? 2.895 -8.858 13.890 1.00 88.06 197 GLN A N 1
ATOM 1607 C CA . GLN A 1 197 ? 2.968 -10.214 14.398 1.00 88.06 197 GLN A CA 1
ATOM 1608 C C . GLN A 1 197 ? 1.563 -10.814 14.345 1.00 88.06 197 GLN A C 1
ATOM 1610 O O . GLN A 1 197 ? 0.675 -10.420 15.100 1.00 88.06 197 GLN A O 1
ATOM 1615 N N . LEU A 1 198 ? 1.329 -11.725 13.397 1.00 80.81 198 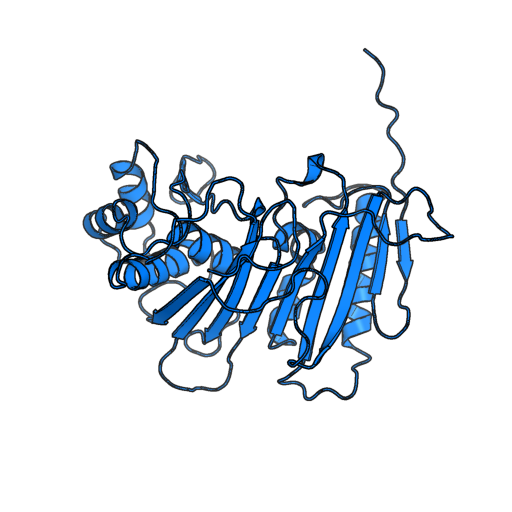LEU A N 1
ATOM 1616 C CA . LEU A 1 198 ? 0.026 -12.377 13.278 1.00 80.81 198 LEU A CA 1
ATOM 1617 C C . LEU A 1 198 ? -0.089 -13.600 14.197 1.00 80.81 198 LEU A C 1
ATOM 1619 O O . LEU A 1 198 ? 0.849 -14.402 14.245 1.00 80.81 198 LEU A O 1
ATOM 1623 N N . PRO A 1 199 ? -1.295 -13.867 14.740 1.00 73.50 199 PRO A N 1
ATOM 1624 C CA . PRO A 1 199 ? -1.557 -15.061 15.530 1.00 73.50 199 PRO A CA 1
ATOM 1625 C C . PRO A 1 199 ? -1.201 -16.370 14.818 1.00 73.50 199 PRO A C 1
ATOM 1627 O O . PRO A 1 199 ? -1.831 -16.768 13.819 1.00 73.50 199 PRO A O 1
ATOM 1630 N N . GLY A 1 200 ? -0.216 -17.072 15.380 1.00 70.75 200 GLY A N 1
ATOM 1631 C CA . GLY A 1 200 ? 0.311 -18.338 14.869 1.00 70.75 200 GLY A CA 1
ATOM 1632 C C . GLY A 1 200 ? 1.234 -18.192 13.654 1.00 70.75 200 GLY A C 1
ATOM 1633 O O . GLY A 1 200 ? 1.260 -19.095 12.820 1.00 70.75 200 GLY A O 1
ATOM 1634 N N . GLY A 1 201 ? 1.919 -17.050 13.499 1.00 68.75 201 GLY A N 1
ATOM 1635 C CA . GLY A 1 201 ? 2.965 -16.849 12.483 1.00 68.75 201 GLY A CA 1
ATOM 1636 C C . GLY A 1 201 ? 2.464 -16.881 11.035 1.00 68.75 201 GLY A C 1
ATOM 1637 O O . GLY A 1 201 ? 3.204 -17.215 10.109 1.00 68.75 201 GLY A O 1
ATOM 1638 N N . LYS A 1 202 ? 1.176 -16.599 10.823 1.00 69.75 202 LYS A N 1
ATOM 1639 C CA . LYS A 1 202 ? 0.515 -16.750 9.518 1.00 69.75 202 LYS A CA 1
ATOM 1640 C C . LYS A 1 202 ? 0.991 -15.694 8.509 1.00 69.75 202 LYS A C 1
ATOM 1642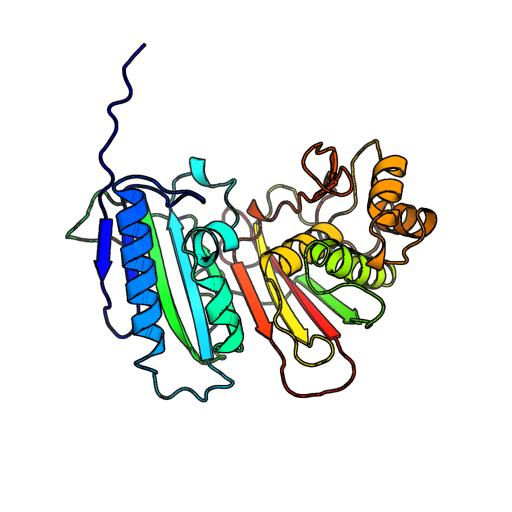 O O . LYS A 1 202 ? 1.319 -14.577 8.902 1.00 69.75 202 LYS A O 1
ATOM 1647 N N . PRO A 1 203 ? 0.966 -15.999 7.196 1.00 71.62 203 PRO A N 1
ATOM 1648 C CA . PRO A 1 203 ? 1.295 -15.015 6.171 1.00 71.62 203 PRO A CA 1
ATOM 1649 C C . PRO A 1 203 ? 0.241 -13.903 6.106 1.00 71.62 203 PRO A C 1
ATOM 1651 O O . PRO A 1 203 ? -0.964 -14.163 6.168 1.00 71.62 203 PRO A O 1
ATOM 1654 N N . VAL A 1 204 ? 0.706 -12.667 5.920 1.00 78.31 204 VAL A N 1
ATOM 1655 C CA . VAL A 1 204 ? -0.134 -11.476 5.743 1.00 78.31 204 VAL A CA 1
ATOM 1656 C C . VAL A 1 204 ? -0.377 -11.223 4.254 1.00 78.31 204 VAL A C 1
ATOM 1658 O O . VAL A 1 204 ? 0.556 -11.193 3.452 1.00 78.31 204 VAL A O 1
ATOM 1661 N N . CYS A 1 205 ? -1.632 -10.976 3.870 1.00 85.75 205 CYS A N 1
ATOM 1662 C CA . CYS A 1 205 ? -1.946 -10.415 2.555 1.00 85.75 205 CYS A CA 1
ATOM 1663 C C . CYS A 1 205 ? -1.802 -8.890 2.619 1.00 85.75 205 CYS A C 1
ATOM 1665 O O . CYS A 1 205 ? -2.621 -8.236 3.261 1.00 85.75 205 CYS A O 1
ATOM 1667 N N . VAL A 1 206 ? -0.781 -8.327 1.970 1.00 86.75 206 VAL A N 1
ATOM 1668 C CA . VAL A 1 206 ? -0.413 -6.921 2.188 1.00 86.75 206 VAL A CA 1
ATOM 1669 C C . VAL A 1 206 ? -1.432 -5.918 1.706 1.00 86.75 206 VAL A C 1
ATOM 1671 O O . VAL A 1 206 ? -1.730 -5.008 2.466 1.00 86.75 206 VAL A O 1
ATOM 1674 N N . LYS A 1 207 ? -2.064 -6.114 0.548 1.00 88.19 207 LYS A N 1
ATOM 1675 C CA . LYS A 1 207 ? -3.175 -5.240 0.159 1.00 88.19 207 LYS A CA 1
ATOM 1676 C C . LYS A 1 207 ? -4.288 -5.257 1.185 1.00 88.19 207 LYS A C 1
ATOM 1678 O O . LYS A 1 207 ? -4.722 -4.210 1.622 1.00 88.19 207 LYS A O 1
ATOM 1683 N N . LYS A 1 208 ? -4.693 -6.434 1.669 1.00 91.00 208 LYS A N 1
ATOM 1684 C CA . LYS A 1 208 ? -5.754 -6.506 2.683 1.00 91.00 208 LYS A CA 1
ATOM 1685 C C . LYS A 1 208 ? -5.336 -5.851 4.005 1.00 91.00 208 LYS A C 1
ATOM 1687 O O . LYS A 1 208 ? -6.179 -5.244 4.654 1.00 91.00 208 LYS A O 1
ATOM 1692 N N . LEU A 1 209 ? -4.066 -5.971 4.395 1.00 92.75 209 LEU A N 1
ATOM 1693 C CA . LEU A 1 209 ? -3.506 -5.250 5.540 1.00 92.75 209 LEU A CA 1
ATOM 1694 C C . LEU A 1 209 ? -3.606 -3.734 5.335 1.00 92.75 209 LEU A C 1
ATOM 1696 O O . LEU A 1 209 ? -4.188 -3.052 6.173 1.00 92.75 209 LEU A O 1
ATOM 1700 N N . LEU A 1 210 ? -3.070 -3.224 4.226 1.00 94.06 210 LEU A N 1
ATOM 1701 C CA . LEU A 1 210 ? -3.031 -1.794 3.935 1.00 94.06 210 LEU A CA 1
ATOM 1702 C C . LEU A 1 210 ? -4.427 -1.209 3.739 1.00 94.06 210 LEU A C 1
ATOM 1704 O O . LEU A 1 210 ? -4.735 -0.210 4.381 1.00 94.06 210 LEU A O 1
ATOM 1708 N N . ASP A 1 211 ? -5.291 -1.864 2.961 1.00 93.88 211 ASP A N 1
ATOM 1709 C CA . ASP A 1 211 ? -6.678 -1.449 2.752 1.00 93.88 211 ASP A CA 1
ATOM 1710 C C . ASP A 1 211 ? -7.385 -1.261 4.103 1.00 93.88 211 ASP A C 1
ATOM 1712 O O . ASP A 1 211 ? -7.996 -0.222 4.353 1.00 93.88 211 ASP A O 1
ATOM 1716 N N . GLY A 1 212 ? -7.262 -2.242 5.005 1.00 95.31 212 GLY A N 1
ATOM 1717 C CA . GLY A 1 212 ? -7.884 -2.189 6.326 1.00 95.31 212 GLY A CA 1
ATOM 1718 C C . GLY A 1 212 ? -7.297 -1.105 7.231 1.00 95.31 212 GLY A C 1
ATOM 1719 O O . GLY A 1 212 ? -8.048 -0.320 7.813 1.00 95.31 212 GLY A O 1
ATOM 1720 N N . VAL A 1 213 ? -5.965 -1.041 7.331 1.00 95.94 213 VAL A N 1
ATOM 1721 C CA . VAL A 1 213 ? -5.251 -0.070 8.180 1.00 95.94 213 VAL A CA 1
ATOM 1722 C C . VAL A 1 213 ? -5.505 1.361 7.713 1.00 95.94 213 VAL A C 1
ATOM 1724 O O . VAL A 1 213 ? -5.928 2.188 8.517 1.00 95.94 213 VAL A O 1
ATOM 1727 N N . ILE A 1 214 ? -5.311 1.652 6.425 1.00 95.56 214 ILE A N 1
ATOM 1728 C CA . ILE A 1 214 ? -5.488 2.998 5.863 1.00 95.56 214 ILE A CA 1
ATOM 1729 C C . ILE A 1 214 ? -6.953 3.426 5.982 1.00 95.56 214 ILE A C 1
ATOM 1731 O O . ILE A 1 214 ? -7.229 4.539 6.426 1.00 95.56 214 ILE A O 1
ATOM 1735 N N . THR A 1 215 ? -7.907 2.532 5.697 1.00 95.38 215 THR A N 1
ATOM 1736 C CA . THR A 1 215 ? -9.335 2.838 5.880 1.00 95.38 215 THR A CA 1
ATOM 1737 C C . THR A 1 215 ? -9.666 3.196 7.328 1.00 95.38 215 THR A C 1
ATOM 1739 O O . THR A 1 215 ? -10.439 4.118 7.565 1.00 95.38 215 THR A O 1
ATOM 1742 N N . ALA A 1 216 ? -9.078 2.508 8.311 1.00 94.94 216 ALA A N 1
ATOM 1743 C CA . ALA A 1 216 ? -9.319 2.801 9.725 1.00 94.94 216 ALA A CA 1
ATOM 1744 C C . ALA A 1 216 ? -8.736 4.150 10.173 1.00 94.94 216 ALA A C 1
ATOM 1746 O O . ALA A 1 216 ? -9.228 4.740 11.133 1.00 94.94 216 ALA A O 1
ATOM 1747 N N . MET A 1 217 ? -7.704 4.643 9.486 1.00 93.62 217 MET A N 1
ATOM 1748 C CA . MET A 1 217 ? -7.064 5.930 9.772 1.00 93.62 217 MET A CA 1
ATOM 1749 C C . MET A 1 217 ? -7.870 7.133 9.261 1.00 93.62 217 MET A C 1
ATOM 1751 O O . MET A 1 217 ? -7.570 8.267 9.640 1.00 93.62 217 MET A O 1
ATOM 1755 N N . HIS A 1 218 ? -8.897 6.893 8.442 1.00 92.19 218 HIS A N 1
ATOM 1756 C CA . HIS A 1 218 ? -9.833 7.897 7.953 1.00 92.19 218 HIS A CA 1
ATOM 1757 C C . HIS A 1 218 ? -11.116 7.930 8.799 1.00 92.19 218 HIS A C 1
ATOM 1759 O O . HIS A 1 218 ? -11.773 6.901 8.968 1.00 92.19 218 HIS A O 1
ATOM 1765 N N . PRO A 1 219 ? -11.563 9.109 9.267 1.00 90.00 219 PRO A N 1
ATOM 1766 C CA . PRO A 1 219 ? -12.949 9.283 9.685 1.00 90.00 219 PRO A CA 1
ATOM 1767 C C . PRO A 1 219 ? -13.894 9.055 8.498 1.00 90.00 219 PRO A C 1
ATOM 1769 O O . PRO A 1 219 ? -13.653 9.573 7.403 1.00 90.00 219 PRO A O 1
ATOM 1772 N N . TYR A 1 220 ? -15.000 8.338 8.701 1.00 91.75 220 TYR A N 1
ATOM 1773 C CA . TYR A 1 220 ? -15.983 8.144 7.635 1.00 91.75 220 TYR A CA 1
ATOM 1774 C C . TYR A 1 220 ? -16.775 9.439 7.383 1.00 91.75 220 TYR A C 1
ATOM 1776 O O . TYR A 1 220 ? -17.318 10.041 8.310 1.00 91.75 220 TYR A O 1
ATOM 1784 N N . LYS A 1 221 ? -16.847 9.876 6.118 1.00 90.44 221 LYS A N 1
ATOM 1785 C CA . LYS A 1 221 ? -17.578 11.091 5.687 1.00 90.44 221 LYS A CA 1
ATOM 1786 C C . LYS A 1 221 ? -18.857 10.796 4.881 1.00 90.44 221 LYS A C 1
ATOM 1788 O O . LYS A 1 221 ? -19.563 11.724 4.503 1.00 90.44 221 LYS A O 1
ATOM 1793 N N . GLY A 1 222 ? -19.163 9.534 4.581 1.00 84.69 222 GLY A N 1
ATOM 1794 C CA . GLY A 1 222 ? -20.317 9.202 3.738 1.00 84.69 222 GLY A CA 1
ATOM 1795 C C . GLY A 1 222 ? -21.668 9.380 4.444 1.00 84.69 222 GLY A C 1
ATOM 1796 O O . GLY A 1 222 ? -21.767 9.310 5.669 1.00 84.69 222 GLY A O 1
ATOM 1797 N N . VAL A 1 223 ? -22.727 9.589 3.658 1.00 84.06 223 VAL A N 1
ATOM 1798 C CA . VAL A 1 223 ? -24.094 9.836 4.164 1.00 84.06 223 VAL A CA 1
ATOM 1799 C C . VAL A 1 223 ? -24.840 8.561 4.585 1.00 84.06 223 VAL A C 1
ATOM 1801 O O . VAL A 1 223 ? -25.823 8.635 5.314 1.00 84.06 223 VAL A O 1
ATOM 1804 N N . ASN A 1 224 ? -24.348 7.381 4.194 1.00 90.19 224 ASN A N 1
ATOM 1805 C CA . ASN A 1 224 ? -25.027 6.089 4.373 1.00 90.19 224 ASN A CA 1
ATOM 1806 C C . ASN A 1 224 ? -24.450 5.263 5.539 1.00 90.19 224 ASN A C 1
ATOM 1808 O O . ASN A 1 224 ? -24.300 4.044 5.439 1.00 90.19 224 ASN A O 1
ATOM 1812 N N . ILE A 1 225 ? -24.084 5.915 6.648 1.00 91.00 225 ILE A N 1
ATOM 1813 C CA . ILE A 1 225 ? -23.345 5.275 7.749 1.00 91.00 225 ILE A CA 1
ATOM 1814 C C . ILE A 1 225 ? -24.054 4.045 8.335 1.00 91.00 225 ILE A C 1
ATOM 1816 O O . ILE A 1 225 ? -23.395 3.061 8.665 1.00 91.00 225 ILE A O 1
ATOM 1820 N N . ASP A 1 226 ? -25.385 4.070 8.432 1.00 91.12 226 ASP A N 1
ATOM 1821 C CA . ASP A 1 226 ? -26.175 2.956 8.966 1.00 91.12 226 ASP A CA 1
ATOM 1822 C C . ASP A 1 226 ? -26.089 1.705 8.092 1.00 91.12 226 ASP A C 1
ATOM 1824 O O . ASP A 1 226 ? -25.952 0.589 8.596 1.00 91.12 226 ASP A O 1
ATOM 1828 N N . GLU A 1 227 ? -26.110 1.895 6.779 1.00 90.19 227 GLU A N 1
ATOM 1829 C CA . GLU A 1 227 ? -26.023 0.811 5.809 1.00 90.19 227 GLU A CA 1
ATOM 1830 C C . GLU A 1 227 ? -24.611 0.246 5.722 1.00 90.19 227 GLU A C 1
ATOM 1832 O O . GLU A 1 227 ? -24.434 -0.971 5.660 1.00 90.19 227 GLU A O 1
ATOM 1837 N N . VAL A 1 228 ? -23.599 1.119 5.755 1.00 91.56 228 VAL A N 1
ATOM 1838 C CA . VAL A 1 228 ? -22.195 0.702 5.801 1.00 91.56 228 VAL A CA 1
ATOM 1839 C C . VAL A 1 228 ? -21.934 -0.092 7.077 1.00 91.56 228 VAL A C 1
ATOM 1841 O O . VAL A 1 228 ? -21.392 -1.195 7.009 1.00 91.56 228 VAL A O 1
ATOM 1844 N N . ALA A 1 229 ? -22.394 0.398 8.230 1.00 92.06 229 ALA A N 1
ATOM 1845 C CA . ALA A 1 229 ? -22.295 -0.326 9.493 1.00 92.06 229 ALA A CA 1
ATOM 1846 C C . ALA A 1 229 ? -23.002 -1.690 9.428 1.00 92.06 229 ALA A C 1
ATOM 1848 O O . ALA A 1 229 ? -22.456 -2.686 9.905 1.00 92.06 229 ALA A O 1
ATOM 1849 N N . ALA A 1 230 ? -24.183 -1.764 8.804 1.00 89.75 230 ALA A N 1
ATOM 1850 C CA . ALA A 1 230 ? -24.898 -3.023 8.610 1.00 89.75 230 ALA A CA 1
ATOM 1851 C C . ALA A 1 230 ? -24.125 -3.992 7.698 1.00 89.75 230 ALA A C 1
ATOM 1853 O O . ALA A 1 230 ? -24.029 -5.179 8.002 1.00 89.75 230 ALA A O 1
ATOM 1854 N N . GLY A 1 231 ? -23.551 -3.512 6.592 1.00 88.94 231 GLY A N 1
ATOM 1855 C CA . GLY A 1 231 ? -22.770 -4.341 5.669 1.00 88.94 231 GLY A CA 1
ATOM 1856 C C . GLY A 1 231 ? -21.451 -4.840 6.267 1.00 88.94 231 GLY A C 1
ATOM 1857 O O . GLY A 1 231 ? -21.043 -5.967 5.985 1.00 88.94 231 GLY A O 1
ATOM 1858 N N . ILE A 1 232 ? -20.818 -4.051 7.142 1.00 88.94 232 ILE A N 1
ATOM 1859 C CA . ILE A 1 232 ? -19.664 -4.483 7.943 1.00 88.94 232 ILE A CA 1
ATOM 1860 C C . ILE A 1 232 ? -20.094 -5.551 8.955 1.00 88.94 232 ILE A C 1
ATOM 1862 O O . ILE A 1 232 ? -19.476 -6.609 9.023 1.00 88.94 232 ILE A O 1
ATOM 1866 N N . ALA A 1 233 ? -21.181 -5.329 9.698 1.00 87.25 233 ALA A N 1
ATOM 1867 C CA . ALA A 1 233 ? -21.676 -6.287 10.692 1.00 87.25 233 ALA A CA 1
ATOM 1868 C C . ALA A 1 233 ? -22.104 -7.635 10.078 1.00 87.25 233 ALA A C 1
ATOM 1870 O O . ALA A 1 233 ? -22.005 -8.674 10.727 1.00 87.25 233 ALA A O 1
ATOM 1871 N N . LYS A 1 234 ? -22.525 -7.643 8.805 1.00 86.12 234 LYS A N 1
ATOM 1872 C CA . LYS A 1 234 ? -22.836 -8.867 8.041 1.00 86.12 234 LYS A CA 1
ATOM 1873 C C . LYS A 1 234 ? -21.610 -9.719 7.705 1.00 86.12 234 LYS A C 1
ATOM 1875 O O . LYS A 1 234 ? -21.767 -10.863 7.279 1.00 86.12 234 LYS A O 1
ATOM 1880 N N . VAL A 1 235 ? -20.394 -9.202 7.874 1.00 82.69 235 VAL A N 1
ATOM 1881 C CA . VAL A 1 235 ? -19.172 -9.982 7.668 1.00 82.69 235 VAL A CA 1
ATOM 1882 C C . VAL A 1 235 ? -19.028 -10.966 8.832 1.00 82.69 235 VAL A C 1
ATOM 1884 O O . VAL A 1 235 ? -18.442 -10.657 9.868 1.00 82.69 235 VAL A O 1
ATOM 1887 N N . ALA A 1 236 ? -19.590 -12.164 8.646 1.00 62.72 236 ALA A N 1
ATOM 1888 C CA . ALA A 1 236 ? -19.801 -13.169 9.691 1.00 62.72 236 ALA A CA 1
ATOM 1889 C C . ALA A 1 236 ? -18.599 -13.419 10.632 1.00 62.72 236 ALA A C 1
ATOM 1891 O O . ALA A 1 236 ? -18.819 -13.538 11.839 1.00 62.72 236 ALA A O 1
ATOM 1892 N N . PRO A 1 237 ? -17.331 -13.450 10.164 1.00 72.12 237 PRO A N 1
ATOM 1893 C CA . PRO A 1 237 ? -16.200 -13.685 11.060 1.00 72.12 237 PRO A CA 1
ATOM 1894 C C . PRO A 1 237 ? -15.834 -12.507 11.976 1.00 72.12 237 PRO A C 1
ATOM 1896 O O . PRO A 1 237 ? -15.105 -12.726 12.934 1.00 72.12 237 PRO A O 1
ATOM 1899 N N . LEU A 1 238 ? -16.292 -11.274 11.713 1.00 70.81 238 LEU A N 1
ATOM 1900 C CA . LEU A 1 238 ? -15.923 -10.109 12.535 1.00 70.81 238 LEU A CA 1
ATOM 1901 C C . LEU A 1 238 ? -16.557 -10.136 13.927 1.00 70.81 238 LEU A C 1
ATOM 1903 O O . LEU A 1 238 ? -16.037 -9.479 14.828 1.00 70.81 238 LEU A O 1
ATOM 1907 N N . LYS A 1 239 ? -17.701 -10.828 14.085 1.00 70.56 239 LYS A N 1
ATOM 1908 C CA . LYS A 1 239 ? -18.546 -10.795 15.297 1.00 70.56 239 LYS A CA 1
ATOM 1909 C C . LYS A 1 239 ? -18.740 -9.366 15.846 1.00 70.56 239 LYS A C 1
ATOM 1911 O O . LYS A 1 239 ? -18.830 -9.160 17.052 1.00 70.56 239 LYS A O 1
ATOM 1916 N N . CYS A 1 240 ? -18.757 -8.375 14.955 1.00 79.56 240 CYS A N 1
ATOM 1917 C CA . CYS A 1 240 ? -18.895 -6.965 15.289 1.00 79.56 240 CYS A CA 1
ATOM 1918 C C . CYS A 1 240 ? -20.372 -6.589 15.227 1.00 79.56 240 CYS A C 1
ATOM 1920 O O . CYS A 1 240 ? -21.057 -6.886 14.246 1.00 79.56 240 CYS A O 1
ATOM 1922 N N . LEU A 1 241 ? -20.866 -5.934 16.275 1.00 83.56 241 LEU A N 1
ATOM 1923 C CA . LEU A 1 241 ? -22.238 -5.441 16.292 1.00 83.56 241 LEU A CA 1
ATOM 1924 C C . LEU A 1 241 ? -22.355 -4.224 15.370 1.00 83.56 241 LEU A C 1
ATOM 1926 O O . LEU A 1 241 ? -21.491 -3.352 15.378 1.00 83.56 241 LEU A O 1
ATOM 1930 N N . GLN A 1 242 ? -23.470 -4.093 14.648 1.00 89.81 242 GLN A N 1
ATOM 1931 C CA . GLN A 1 242 ? -23.737 -2.910 13.815 1.00 89.81 242 GLN A CA 1
ATOM 1932 C C . GLN A 1 242 ? -23.601 -1.600 14.607 1.00 89.81 242 GLN A C 1
ATOM 1934 O O . GLN A 1 242 ? -23.060 -0.622 14.097 1.00 89.81 242 GLN A O 1
ATOM 1939 N N . LYS A 1 243 ? -24.040 -1.591 15.873 1.00 91.25 243 LYS A N 1
ATOM 1940 C CA . LYS A 1 243 ? -23.890 -0.441 16.776 1.00 91.25 243 LYS A CA 1
ATOM 1941 C C . LYS A 1 243 ? -22.421 -0.061 16.982 1.00 91.25 243 LYS A C 1
ATOM 1943 O O . LYS A 1 243 ? -22.096 1.120 16.943 1.00 91.25 243 LYS A O 1
ATOM 1948 N N . GLU A 1 244 ? -21.551 -1.049 17.169 1.00 92.75 244 GLU A N 1
ATOM 1949 C CA . GLU A 1 244 ? -20.111 -0.830 17.314 1.00 92.75 244 GLU A CA 1
ATOM 1950 C C . GLU A 1 244 ? -19.511 -0.312 16.003 1.00 92.75 244 GLU A C 1
ATOM 1952 O O . GLU A 1 244 ? -18.839 0.715 16.008 1.00 92.75 244 GLU A O 1
ATOM 1957 N N . ALA A 1 245 ? -19.809 -0.954 14.868 1.00 92.06 245 ALA A N 1
ATOM 1958 C CA . ALA A 1 245 ? -19.329 -0.501 13.564 1.00 92.06 245 ALA A CA 1
ATOM 1959 C C . ALA A 1 245 ? -19.742 0.955 13.285 1.00 92.06 245 ALA A C 1
ATOM 1961 O O . ALA A 1 245 ? -18.913 1.765 12.879 1.00 92.06 245 ALA A O 1
ATOM 1962 N N . LYS A 1 246 ? -20.996 1.321 13.586 1.00 93.25 246 LYS A N 1
ATOM 1963 C CA . LYS A 1 246 ? -21.494 2.699 13.465 1.00 93.25 246 LYS A CA 1
ATOM 1964 C C . LYS A 1 246 ? -20.726 3.670 14.364 1.00 93.25 246 LYS A C 1
ATOM 1966 O O . LYS A 1 246 ? -20.370 4.756 13.911 1.00 93.25 246 LYS A O 1
ATOM 1971 N N . GLN A 1 247 ? -20.462 3.294 15.616 1.00 91.94 247 GLN A N 1
ATOM 1972 C CA . GLN A 1 247 ? -19.678 4.113 16.547 1.00 91.94 247 GLN A CA 1
ATOM 1973 C C . GLN A 1 247 ? -18.250 4.334 16.037 1.00 91.94 247 GLN A C 1
ATOM 1975 O O . GLN A 1 247 ? -17.786 5.471 16.021 1.00 91.94 247 GLN A O 1
ATOM 1980 N N . LEU A 1 248 ? -17.584 3.278 15.563 1.00 92.44 248 LEU A N 1
ATOM 1981 C CA . LEU A 1 248 ? -16.227 3.356 15.021 1.00 92.44 248 LEU A CA 1
ATOM 1982 C C . LEU A 1 248 ? -16.160 4.211 13.749 1.00 92.44 248 LEU A C 1
ATOM 1984 O O . LEU A 1 248 ? -15.267 5.042 13.635 1.00 92.44 248 LEU A O 1
ATOM 1988 N N . LEU A 1 249 ? -17.129 4.076 12.837 1.00 91.25 249 LEU A N 1
ATOM 1989 C CA . LEU A 1 249 ? -17.234 4.921 11.639 1.00 91.25 249 LEU A CA 1
ATOM 1990 C C . LEU A 1 249 ? -17.467 6.400 11.988 1.00 91.25 249 LEU A C 1
ATOM 1992 O O . LEU A 1 249 ? -16.946 7.283 11.312 1.00 91.25 249 LEU A O 1
ATOM 1996 N N . SER A 1 250 ? -18.252 6.669 13.036 1.00 85.88 250 SER A N 1
ATOM 1997 C CA . SER A 1 250 ? -18.582 8.034 13.475 1.00 85.88 250 SER A CA 1
ATOM 1998 C C . SER A 1 250 ? -17.452 8.697 14.264 1.00 85.88 250 SER A C 1
ATOM 2000 O O . SER A 1 250 ? -17.437 9.922 14.404 1.00 85.88 250 SER A O 1
ATOM 2002 N N . SER A 1 251 ? -16.531 7.906 14.820 1.00 82.00 251 SER A N 1
ATOM 2003 C CA . SER A 1 251 ? -15.446 8.419 15.647 1.00 82.00 251 SER A CA 1
ATOM 2004 C C . SER A 1 251 ? -14.475 9.237 14.803 1.00 82.00 251 SER A C 1
ATOM 2006 O O . SER A 1 251 ? -13.866 8.743 13.856 1.00 82.00 251 SER A O 1
ATOM 2008 N N . ARG A 1 252 ? -14.303 10.505 15.178 1.00 75.88 252 ARG A N 1
ATOM 2009 C CA . ARG A 1 252 ? -13.244 11.375 14.642 1.00 75.88 252 ARG A CA 1
ATOM 2010 C C . ARG A 1 252 ? -12.012 11.411 15.542 1.00 75.88 252 ARG A C 1
ATOM 2012 O O . ARG A 1 252 ? -10.980 11.949 15.156 1.00 75.88 252 ARG A O 1
ATOM 2019 N N . THR A 1 253 ? -12.135 10.877 16.751 1.00 79.00 253 THR A N 1
ATOM 2020 C CA . THR A 1 253 ? -11.100 10.924 17.777 1.00 79.00 253 THR A CA 1
ATOM 2021 C C . THR A 1 253 ? -9.943 10.013 17.381 1.00 79.00 253 THR A C 1
ATOM 2023 O O . THR A 1 253 ? -10.156 8.845 17.067 1.00 79.00 253 THR A O 1
ATOM 2026 N N . GLY A 1 254 ? -8.724 10.553 17.390 1.00 82.56 254 GLY A N 1
ATOM 2027 C CA . GLY A 1 254 ? -7.488 9.784 17.210 1.00 82.56 254 GLY A CA 1
ATOM 2028 C C . GLY A 1 254 ? -7.091 9.490 15.757 1.00 82.56 254 GLY A C 1
ATOM 2029 O O . GLY A 1 254 ? -5.916 9.193 15.517 1.00 82.56 254 GLY A O 1
ATOM 2030 N N . SER A 1 255 ? -8.024 9.586 14.801 1.00 89.25 255 SER A N 1
ATOM 2031 C CA . SER A 1 255 ? -7.776 9.319 13.378 1.00 89.25 255 SER A CA 1
ATOM 2032 C C . SER A 1 255 ? -6.797 10.340 12.792 1.00 89.25 255 SER A C 1
ATOM 2034 O O . SER A 1 255 ? -7.055 11.534 12.909 1.00 89.25 255 SER A O 1
ATOM 2036 N N . PRO A 1 256 ? -5.682 9.916 12.172 1.00 89.88 256 PRO A N 1
ATOM 2037 C CA . PRO A 1 256 ? -4.670 10.852 11.689 1.00 89.88 256 PRO A CA 1
ATOM 2038 C C . PRO A 1 256 ? -4.960 11.444 10.303 1.00 89.88 256 PRO A C 1
ATOM 2040 O O . PRO A 1 256 ? -4.383 12.476 9.969 1.00 89.88 256 PRO A O 1
ATOM 2043 N N . LEU A 1 257 ? -5.820 10.829 9.484 1.00 90.19 257 LEU A N 1
ATOM 2044 C CA . LEU A 1 257 ? -6.045 11.257 8.100 1.00 90.19 257 LEU A CA 1
ATOM 2045 C C . LEU A 1 257 ? -7.353 12.051 7.915 1.00 90.19 257 LEU A C 1
ATOM 2047 O O . LEU A 1 257 ? -8.278 11.945 8.721 1.00 90.19 257 LEU A O 1
ATOM 2051 N N . ALA A 1 258 ? -7.451 12.831 6.829 1.00 88.56 258 ALA A N 1
ATOM 2052 C CA . ALA A 1 258 ? -8.661 13.580 6.466 1.00 88.56 258 ALA A CA 1
ATOM 2053 C C . ALA A 1 258 ? -9.910 12.682 6.352 1.00 88.56 258 ALA A C 1
ATOM 2055 O O . ALA A 1 258 ? -9.800 11.542 5.905 1.00 88.56 258 ALA A O 1
ATOM 2056 N N . PRO A 1 259 ? -11.120 13.171 6.681 1.00 89.75 259 PRO A N 1
ATOM 2057 C CA . PRO A 1 259 ? -12.350 12.404 6.485 1.00 89.75 259 PRO A CA 1
ATOM 2058 C C . PRO A 1 259 ? -12.585 11.984 5.024 1.00 89.75 259 PRO A C 1
ATOM 2060 O O . PRO A 1 259 ? -12.495 12.816 4.122 1.00 89.75 259 PRO A O 1
ATOM 2063 N N . ARG A 1 260 ? -12.975 10.724 4.789 1.00 90.56 260 ARG A N 1
ATOM 2064 C CA . ARG A 1 260 ? -13.175 10.149 3.444 1.00 90.56 260 ARG A CA 1
ATOM 2065 C C . ARG A 1 260 ? -14.365 9.185 3.397 1.00 90.56 260 ARG A C 1
ATOM 2067 O O . ARG A 1 260 ? -14.772 8.599 4.399 1.00 90.56 260 ARG A O 1
ATOM 2074 N N . GLU A 1 261 ? -14.945 9.009 2.212 1.00 92.19 261 GLU A N 1
ATOM 2075 C CA . GLU A 1 261 ? -15.885 7.918 1.941 1.00 92.19 261 GLU A CA 1
ATOM 2076 C C . GLU A 1 261 ? -15.119 6.621 1.629 1.00 92.19 261 GLU A C 1
ATOM 2078 O O . GLU A 1 261 ? -14.877 6.271 0.475 1.00 92.19 261 GLU A O 1
ATOM 2083 N N . CYS A 1 262 ? -14.696 5.916 2.681 1.00 91.75 262 CYS A N 1
ATOM 2084 C CA . CYS A 1 262 ? -13.867 4.712 2.546 1.00 91.75 262 CYS A CA 1
ATOM 2085 C C . CYS A 1 262 ? -14.645 3.419 2.264 1.00 91.75 262 CYS A C 1
ATOM 2087 O O . CYS A 1 262 ? -14.045 2.350 2.164 1.00 91.75 262 CYS A O 1
ATOM 2089 N N . PHE A 1 263 ? -15.969 3.494 2.134 1.00 91.69 263 PHE A N 1
ATOM 2090 C CA . PHE A 1 263 ? -16.827 2.355 1.819 1.00 91.69 263 PHE A CA 1
ATOM 2091 C C . PHE A 1 263 ? -17.824 2.760 0.747 1.00 91.69 263 PHE A C 1
ATOM 2093 O O . PHE A 1 263 ? -18.542 3.742 0.913 1.00 91.69 263 PHE A O 1
ATOM 2100 N N . GLN A 1 264 ? -17.879 1.980 -0.326 1.00 87.12 264 GLN A N 1
ATOM 2101 C CA . GLN A 1 264 ? -18.785 2.182 -1.450 1.00 87.12 264 GLN A CA 1
ATOM 2102 C C . GLN A 1 264 ? -19.679 0.959 -1.615 1.00 87.12 264 GLN A C 1
ATOM 2104 O O . GLN A 1 264 ? -19.236 -0.179 -1.439 1.00 87.12 264 GLN A O 1
ATOM 2109 N N . ARG A 1 265 ? -20.939 1.179 -1.998 1.00 83.75 265 ARG A N 1
ATOM 2110 C CA . ARG A 1 265 ? -21.817 0.082 -2.411 1.00 83.75 265 ARG A CA 1
ATOM 2111 C C . ARG A 1 265 ? -21.267 -0.543 -3.691 1.00 83.75 265 ARG A C 1
ATOM 2113 O O . ARG A 1 265 ? -20.958 0.162 -4.649 1.00 83.75 265 ARG A O 1
ATOM 2120 N N . TYR A 1 266 ? -21.163 -1.865 -3.715 1.00 81.88 266 TYR A N 1
ATOM 2121 C CA . TYR A 1 266 ? -20.665 -2.593 -4.874 1.00 81.88 266 TYR A CA 1
ATOM 2122 C C . TYR A 1 266 ? -21.400 -3.922 -5.013 1.00 81.88 266 TYR A C 1
ATOM 2124 O O . TYR A 1 266 ? -21.264 -4.807 -4.170 1.00 81.88 266 TYR A O 1
ATOM 2132 N N . SER A 1 267 ? -22.173 -4.066 -6.091 1.00 73.31 267 SER A N 1
ATOM 2133 C CA . SER A 1 267 ? -22.979 -5.262 -6.370 1.00 73.31 267 SER A CA 1
ATOM 2134 C C . SER A 1 267 ? -22.137 -6.526 -6.560 1.00 73.31 267 SER A C 1
ATOM 2136 O O . SER A 1 267 ? -22.623 -7.622 -6.308 1.00 73.31 267 SER A O 1
ATOM 2138 N N . GLY A 1 268 ? -20.866 -6.386 -6.951 1.00 74.81 268 GLY A N 1
ATOM 2139 C CA . GLY A 1 268 ? -19.927 -7.505 -7.064 1.00 74.81 268 GLY A CA 1
ATOM 2140 C C . GLY A 1 268 ? -19.252 -7.916 -5.749 1.00 74.81 268 GLY A C 1
ATOM 2141 O O . GLY A 1 268 ? -18.486 -8.877 -5.745 1.00 74.81 268 GLY A O 1
ATOM 2142 N N . ALA A 1 269 ? -19.478 -7.210 -4.633 1.00 72.44 269 ALA A N 1
ATOM 2143 C CA . ALA A 1 269 ? -18.894 -7.571 -3.340 1.00 72.44 269 ALA A CA 1
ATOM 2144 C C . ALA A 1 269 ? -19.800 -8.547 -2.581 1.00 72.44 269 ALA A C 1
ATOM 2146 O O . ALA A 1 269 ? -21.012 -8.358 -2.515 1.00 72.44 269 ALA A O 1
ATOM 2147 N N . LYS A 1 270 ? -19.202 -9.542 -1.910 1.00 70.19 270 LYS A N 1
ATOM 2148 C CA . LYS A 1 270 ? -19.930 -10.573 -1.140 1.00 70.19 270 LYS A CA 1
ATOM 2149 C C . LYS A 1 270 ? -20.862 -10.003 -0.065 1.00 70.19 270 LYS A C 1
ATOM 2151 O O . LYS A 1 270 ? -21.900 -10.589 0.213 1.00 70.19 270 LYS A O 1
ATOM 2156 N N . ASN A 1 271 ? -20.500 -8.873 0.538 1.00 73.94 271 ASN A N 1
ATOM 2157 C CA . ASN A 1 271 ? -21.309 -8.167 1.534 1.00 73.94 271 ASN A CA 1
ATOM 2158 C C . ASN A 1 271 ? -21.929 -6.864 0.992 1.00 73.94 271 ASN A C 1
ATOM 2160 O O . ASN A 1 271 ? -22.408 -6.046 1.773 1.00 73.94 271 ASN A O 1
ATOM 2164 N N . GLY A 1 272 ? -21.896 -6.653 -0.328 1.00 81.88 272 GLY A N 1
ATOM 2165 C CA . GLY A 1 272 ? -22.402 -5.445 -0.982 1.00 81.88 272 GLY A CA 1
ATOM 2166 C C . GLY A 1 272 ? -21.548 -4.191 -0.769 1.00 81.88 272 GLY A C 1
ATOM 2167 O O . GLY A 1 272 ? -21.961 -3.111 -1.191 1.00 81.88 272 GLY A O 1
ATOM 2168 N N . LEU A 1 273 ? -20.376 -4.311 -0.131 1.00 87.88 273 LEU A N 1
ATOM 2169 C CA . LEU A 1 273 ? -19.479 -3.197 0.171 1.00 87.88 273 LEU A CA 1
ATOM 2170 C C . LEU A 1 273 ? -18.075 -3.428 -0.390 1.00 87.88 273 LEU A C 1
ATOM 2172 O O . LEU A 1 273 ? -17.469 -4.483 -0.198 1.00 87.88 273 LEU A O 1
ATOM 2176 N N . LYS A 1 274 ? -17.531 -2.393 -1.027 1.00 88.88 274 LYS A N 1
ATOM 2177 C CA . LYS A 1 274 ? -16.130 -2.295 -1.429 1.00 88.88 274 LYS A CA 1
ATOM 2178 C C . LYS A 1 274 ? -15.435 -1.239 -0.573 1.00 88.88 274 LYS A C 1
ATOM 2180 O O . LYS A 1 274 ? -15.945 -0.131 -0.417 1.00 88.88 274 LYS A O 1
ATOM 2185 N N . MET A 1 275 ? -14.272 -1.588 -0.036 1.00 91.25 275 MET A N 1
ATOM 2186 C CA . MET A 1 275 ? -13.403 -0.665 0.692 1.00 91.25 275 MET A CA 1
ATOM 2187 C C . MET A 1 275 ? -12.617 0.215 -0.299 1.00 91.25 275 MET A C 1
ATOM 2189 O O . MET A 1 275 ? -12.183 -0.269 -1.345 1.00 91.25 275 MET A O 1
ATOM 2193 N N . ASN A 1 276 ? -12.475 1.504 0.012 1.00 91.25 276 ASN A N 1
ATOM 2194 C CA . ASN A 1 276 ? -11.741 2.510 -0.763 1.00 91.25 276 ASN A CA 1
ATOM 2195 C C . ASN A 1 276 ? -10.819 3.305 0.186 1.00 91.25 276 ASN A C 1
ATOM 2197 O O . ASN A 1 276 ? -11.176 4.410 0.613 1.00 91.25 276 ASN A O 1
ATOM 2201 N N . PRO A 1 277 ? -9.660 2.739 0.554 1.00 91.75 277 PRO A N 1
ATOM 2202 C CA . PRO A 1 277 ? -8.774 3.325 1.559 1.00 91.75 277 PRO A CA 1
ATOM 2203 C C . PRO A 1 277 ? -8.246 4.715 1.176 1.00 91.75 277 PRO A C 1
ATOM 2205 O O . PRO A 1 277 ? -8.034 5.530 2.065 1.00 91.75 277 PRO A O 1
ATOM 2208 N N . GLY A 1 278 ? -8.095 5.037 -0.114 1.00 89.25 278 GLY A N 1
ATOM 2209 C CA . GLY A 1 278 ? -7.364 6.245 -0.532 1.00 89.25 278 GLY A CA 1
ATOM 2210 C C . GLY A 1 278 ? -5.849 6.080 -0.373 1.00 89.25 278 GLY A C 1
ATOM 2211 O O . GLY A 1 278 ? -5.153 7.006 0.055 1.00 89.25 278 GLY A O 1
ATOM 2212 N N . ASP A 1 279 ? -5.388 4.862 -0.650 1.00 89.06 279 ASP A N 1
ATOM 2213 C CA . ASP A 1 279 ? -4.011 4.372 -0.642 1.00 89.06 279 ASP A CA 1
ATOM 2214 C C . ASP A 1 279 ? -3.181 4.859 -1.839 1.00 89.06 279 ASP A C 1
ATOM 2216 O O . ASP A 1 279 ? -1.956 4.783 -1.794 1.00 89.06 279 ASP A O 1
ATOM 2220 N N . ASP A 1 280 ? -3.802 5.502 -2.828 1.00 89.50 280 ASP A N 1
ATOM 2221 C CA . ASP A 1 280 ? -3.139 6.237 -3.911 1.00 89.50 280 ASP A CA 1
ATOM 2222 C C . ASP A 1 280 ? -2.189 7.341 -3.397 1.00 89.50 280 ASP A C 1
ATOM 2224 O O . ASP A 1 280 ? -1.178 7.669 -4.025 1.00 89.50 280 ASP A O 1
ATOM 2228 N N . ARG A 1 281 ? -2.466 7.875 -2.199 1.00 90.00 281 ARG A N 1
ATOM 2229 C CA . ARG A 1 281 ? -1.615 8.851 -1.491 1.00 90.00 281 ARG A CA 1
ATOM 2230 C C . ARG A 1 281 ? -0.532 8.216 -0.618 1.00 90.00 281 ARG A C 1
ATOM 2232 O O . ARG A 1 281 ? 0.326 8.936 -0.096 1.00 90.00 281 ARG A O 1
ATOM 2239 N N . CYS A 1 282 ? -0.568 6.898 -0.436 1.00 93.25 282 CYS A N 1
ATOM 2240 C CA . CYS A 1 282 ? 0.472 6.162 0.262 1.00 93.25 282 CYS A CA 1
ATOM 2241 C C . CYS A 1 282 ? 1.642 5.945 -0.702 1.00 93.25 282 CYS A C 1
ATOM 2243 O O . CYS A 1 282 ? 1.594 5.116 -1.605 1.00 93.25 282 CYS A O 1
ATOM 2245 N N . VAL A 1 283 ? 2.698 6.737 -0.543 1.00 93.19 283 VAL A N 1
ATOM 2246 C CA . VAL A 1 283 ? 3.807 6.794 -1.508 1.00 93.19 283 VAL A CA 1
ATOM 2247 C C . VAL A 1 283 ? 4.988 5.922 -1.118 1.00 93.19 283 VAL A C 1
ATOM 2249 O O . VAL A 1 283 ? 5.852 5.666 -1.951 1.00 93.19 283 VAL A O 1
ATOM 2252 N N . ALA A 1 284 ? 5.039 5.465 0.130 1.00 94.50 284 ALA A N 1
ATOM 2253 C CA . ALA A 1 284 ? 6.067 4.557 0.612 1.00 94.50 284 ALA A CA 1
ATOM 2254 C C . ALA A 1 284 ? 5.503 3.666 1.720 1.00 94.50 284 ALA A C 1
ATOM 2256 O O . ALA A 1 284 ? 4.774 4.129 2.596 1.00 94.50 284 ALA A O 1
ATOM 2257 N N . VAL A 1 285 ? 5.850 2.388 1.697 1.00 95.12 285 VAL A N 1
ATOM 2258 C CA . VAL A 1 285 ? 5.420 1.419 2.698 1.00 95.12 285 VAL A CA 1
ATOM 2259 C C . VAL A 1 285 ? 6.578 0.504 3.053 1.00 95.12 285 VAL A C 1
ATOM 2261 O O . VAL A 1 285 ? 7.286 0.001 2.182 1.00 95.12 285 VAL A O 1
ATOM 2264 N N . GLU A 1 286 ? 6.735 0.261 4.345 1.00 94.25 286 GLU A N 1
ATOM 2265 C CA . GLU A 1 286 ? 7.545 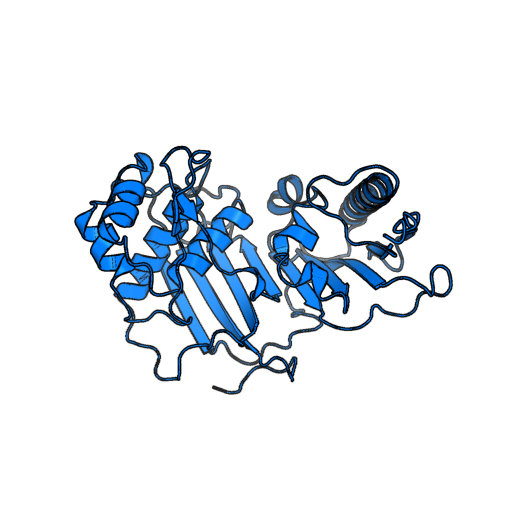-0.816 4.887 1.00 94.25 286 GLU A CA 1
ATOM 2266 C C . GLU A 1 286 ? 6.665 -1.724 5.735 1.00 94.25 286 GLU A C 1
ATOM 2268 O O . GLU A 1 286 ? 5.898 -1.252 6.573 1.00 94.25 286 GLU A O 1
ATOM 2273 N N . ILE A 1 287 ? 6.774 -3.029 5.519 1.00 92.50 287 ILE A N 1
ATOM 2274 C CA . ILE A 1 287 ? 6.065 -4.044 6.288 1.00 92.50 287 ILE A CA 1
ATOM 2275 C C . ILE A 1 287 ? 7.090 -5.025 6.825 1.00 92.50 287 ILE A C 1
ATOM 2277 O O . ILE A 1 287 ? 7.749 -5.711 6.044 1.00 92.50 287 ILE A O 1
ATOM 2281 N N . SER A 1 288 ? 7.183 -5.110 8.148 1.00 90.56 288 SER A N 1
ATOM 2282 C CA . SER A 1 288 ? 8.040 -6.063 8.847 1.00 90.56 288 SER A CA 1
ATOM 2283 C C . SER A 1 288 ? 7.176 -7.135 9.501 1.00 90.56 288 SER A C 1
ATOM 2285 O O . SER A 1 288 ? 6.325 -6.846 10.341 1.00 90.56 288 SER A O 1
ATOM 2287 N N . LEU A 1 289 ? 7.389 -8.381 9.099 1.00 86.81 289 LEU A N 1
ATOM 2288 C CA . LEU A 1 289 ? 6.711 -9.563 9.606 1.00 86.81 289 LEU A CA 1
ATOM 2289 C C . LEU A 1 289 ? 7.519 -10.137 10.770 1.00 86.81 289 LEU A C 1
ATOM 2291 O O . LEU A 1 289 ? 8.586 -10.719 10.568 1.00 86.81 289 LEU A O 1
ATOM 2295 N N . ILE A 1 290 ? 6.994 -10.001 11.982 1.00 82.19 290 ILE A N 1
ATOM 2296 C CA . ILE A 1 290 ? 7.595 -10.578 13.184 1.00 82.19 290 ILE A CA 1
ATOM 2297 C C . ILE A 1 290 ? 7.143 -12.038 13.266 1.00 82.19 290 ILE A C 1
ATOM 2299 O O . ILE A 1 290 ? 5.947 -12.330 13.308 1.00 82.19 290 ILE A O 1
ATOM 2303 N N . ARG A 1 291 ? 8.106 -12.965 13.220 1.00 74.00 291 ARG A N 1
ATOM 2304 C CA . ARG A 1 291 ? 7.854 -14.419 13.254 1.00 74.00 291 ARG A CA 1
ATOM 2305 C C . ARG A 1 291 ? 8.210 -15.068 14.583 1.00 74.00 291 ARG A C 1
ATOM 2307 O O . ARG A 1 291 ? 7.817 -16.206 14.817 1.00 74.00 291 ARG A O 1
ATOM 2314 N N . GLU A 1 292 ? 8.969 -14.372 15.417 1.00 68.75 292 GLU A N 1
ATOM 2315 C CA . GLU A 1 292 ? 9.319 -14.843 16.751 1.00 68.75 292 GLU A CA 1
ATOM 2316 C C . GLU A 1 292 ? 8.116 -14.627 17.675 1.00 68.75 292 GLU A C 1
ATOM 2318 O O . GLU A 1 292 ? 7.490 -13.568 17.641 1.00 68.75 292 GLU A O 1
ATOM 2323 N N . CYS A 1 293 ? 7.756 -15.654 18.450 1.00 55.56 293 CYS A N 1
ATOM 2324 C CA . CYS A 1 293 ? 6.636 -15.615 19.389 1.00 55.56 293 CYS A CA 1
ATOM 2325 C C . CYS A 1 293 ? 6.976 -14.711 20.578 1.00 55.56 293 CYS A C 1
ATOM 2327 O O . CYS A 1 293 ? 7.347 -15.193 21.646 1.00 55.56 293 CYS A O 1
ATOM 2329 N N . VAL A 1 294 ? 6.854 -13.402 20.390 1.00 58.09 294 VAL A N 1
ATOM 2330 C CA . VAL A 1 294 ? 6.866 -12.438 21.487 1.00 58.09 294 VAL A CA 1
ATOM 2331 C C . VAL A 1 294 ? 5.405 -12.133 21.788 1.00 58.09 294 VAL A C 1
ATOM 2333 O O . VAL A 1 294 ? 4.759 -11.402 21.048 1.00 58.09 294 VAL A O 1
ATOM 2336 N N . GLU A 1 295 ? 4.807 -12.794 22.777 1.00 66.62 295 GLU A N 1
ATOM 2337 C CA . GLU A 1 295 ? 3.439 -12.437 23.167 1.00 66.62 295 GLU A CA 1
ATOM 2338 C C . GLU A 1 295 ? 3.388 -10.984 23.673 1.00 66.62 295 GLU A C 1
ATOM 2340 O O . GLU A 1 295 ? 4.327 -10.551 24.351 1.00 66.62 295 GLU A O 1
ATOM 2345 N N . PRO A 1 296 ? 2.295 -10.238 23.415 1.00 74.81 296 PRO A N 1
ATOM 2346 C CA . PRO A 1 296 ? 1.087 -10.612 22.662 1.00 74.81 296 PRO A CA 1
ATOM 2347 C C . PRO A 1 296 ? 1.146 -10.287 21.152 1.00 74.81 296 PRO A C 1
ATOM 2349 O O . PRO A 1 296 ? 1.853 -9.378 20.729 1.00 74.81 296 PRO A O 1
ATOM 2352 N N . ASP A 1 297 ? 0.323 -10.977 20.344 1.00 84.62 297 ASP A N 1
ATOM 2353 C CA . ASP A 1 297 ? 0.121 -10.669 18.916 1.00 84.62 297 ASP A CA 1
ATOM 2354 C C . ASP A 1 297 ? -0.279 -9.197 18.719 1.00 84.62 297 ASP A C 1
ATOM 2356 O O . ASP A 1 297 ? -1.366 -8.754 19.117 1.00 84.62 297 ASP A O 1
ATOM 2360 N N . CYS A 1 298 ? 0.599 -8.433 18.080 1.00 89.69 298 CYS A N 1
ATOM 2361 C CA . CYS A 1 298 ? 0.440 -6.998 17.934 1.00 89.69 298 CYS A CA 1
ATOM 2362 C C . CYS A 1 298 ? 0.802 -6.525 16.527 1.00 89.69 298 CYS A C 1
ATOM 2364 O O . CYS A 1 298 ? 1.546 -7.154 15.768 1.00 89.69 298 CYS A O 1
ATOM 2366 N N . MET A 1 299 ? 0.245 -5.377 16.168 1.00 92.94 299 MET A N 1
ATOM 2367 C CA . MET A 1 299 ? 0.649 -4.622 15.000 1.00 92.94 299 MET A CA 1
ATOM 2368 C C . MET A 1 299 ? 0.980 -3.203 15.425 1.00 92.94 299 MET A C 1
ATOM 2370 O O . MET A 1 299 ? 0.141 -2.505 15.981 1.00 92.94 299 MET A O 1
ATOM 2374 N N . HIS A 1 300 ? 2.189 -2.761 15.124 1.00 93.25 300 HIS A N 1
ATOM 2375 C CA . HIS A 1 300 ? 2.616 -1.389 15.330 1.00 93.25 300 HIS A CA 1
ATOM 2376 C C . HIS A 1 300 ? 2.606 -0.652 13.997 1.00 93.25 300 HIS A C 1
ATOM 2378 O O . HIS A 1 300 ? 3.247 -1.083 13.037 1.00 93.25 300 HIS A O 1
ATOM 2384 N N . VAL A 1 301 ? 1.867 0.451 13.935 1.00 93.88 301 VAL A N 1
ATOM 2385 C CA . VAL A 1 301 ? 1.728 1.281 12.735 1.00 93.88 301 VAL A CA 1
ATOM 2386 C C . VAL A 1 301 ? 2.360 2.635 13.003 1.00 93.88 301 VAL A C 1
ATOM 2388 O O . VAL A 1 301 ? 2.030 3.287 13.987 1.00 93.88 301 VAL A O 1
ATOM 2391 N N . GLU A 1 302 ? 3.224 3.084 12.104 1.00 93.19 302 GLU A N 1
ATOM 2392 C CA . GLU A 1 302 ? 3.831 4.412 12.104 1.00 93.19 302 GLU A CA 1
ATOM 2393 C C . GLU A 1 302 ? 3.480 5.124 10.799 1.00 93.19 302 GLU A C 1
ATOM 2395 O O . GLU A 1 302 ? 3.580 4.549 9.714 1.00 93.19 302 GLU A O 1
ATOM 2400 N N . LEU A 1 303 ? 3.072 6.384 10.913 1.00 90.69 303 LEU A N 1
ATOM 2401 C CA . LEU A 1 303 ? 2.675 7.246 9.810 1.00 90.69 303 LEU A CA 1
ATOM 2402 C C . LEU A 1 303 ? 3.635 8.431 9.705 1.00 90.69 303 LEU A C 1
ATOM 2404 O O . LEU A 1 303 ? 3.932 9.114 10.692 1.00 90.69 303 LEU A O 1
ATOM 2408 N N . TYR A 1 304 ? 4.053 8.712 8.477 1.00 89.62 304 TYR A N 1
ATOM 2409 C CA . TYR A 1 304 ? 4.944 9.812 8.125 1.00 89.62 304 TYR A CA 1
ATOM 2410 C C . TYR A 1 304 ? 4.282 10.697 7.073 1.00 89.62 304 TYR A C 1
ATOM 2412 O O . TYR A 1 304 ? 3.687 10.187 6.125 1.00 89.62 304 TYR A O 1
ATOM 2420 N N . ALA A 1 305 ? 4.390 12.015 7.237 1.00 85.19 305 ALA A N 1
ATOM 2421 C CA . ALA A 1 305 ? 3.765 12.998 6.359 1.00 85.19 305 ALA A CA 1
ATOM 2422 C C . ALA A 1 305 ? 4.770 13.657 5.420 1.00 85.19 305 ALA A C 1
ATOM 2424 O O . ALA A 1 305 ? 5.838 14.088 5.859 1.00 85.19 305 ALA A O 1
ATOM 2425 N N . PHE A 1 306 ? 4.372 13.836 4.162 1.00 80.56 306 PHE A N 1
ATOM 2426 C CA . PHE A 1 306 ? 5.108 14.616 3.172 1.00 80.56 306 PHE A CA 1
ATOM 2427 C C . PHE A 1 306 ? 4.221 15.703 2.567 1.00 80.56 306 PHE A C 1
ATOM 2429 O O . PHE A 1 306 ? 2.986 15.676 2.645 1.00 80.56 306 PHE A O 1
ATOM 2436 N N . THR A 1 307 ? 4.873 16.668 1.926 1.00 68.88 307 THR A N 1
ATOM 2437 C CA . THR A 1 307 ? 4.202 17.639 1.058 1.00 68.88 307 THR A CA 1
ATOM 2438 C C . THR A 1 307 ? 4.523 17.322 -0.392 1.00 68.88 307 THR A C 1
ATOM 2440 O O . THR A 1 307 ? 5.592 16.794 -0.694 1.00 68.88 307 THR A O 1
ATOM 2443 N N . ASP A 1 308 ? 3.640 17.707 -1.311 1.00 60.75 308 ASP A N 1
ATOM 2444 C CA . ASP A 1 308 ? 3.862 17.513 -2.751 1.00 60.75 308 ASP A CA 1
ATOM 2445 C C . ASP A 1 308 ? 5.135 18.199 -3.274 1.00 60.75 308 ASP A C 1
ATOM 2447 O O . ASP A 1 308 ? 5.650 17.833 -4.328 1.00 60.75 308 ASP A O 1
ATOM 2451 N N . LYS A 1 309 ? 5.665 19.175 -2.525 1.00 57.00 309 LYS A N 1
ATOM 2452 C CA . LYS A 1 309 ? 6.842 19.967 -2.895 1.00 57.00 309 LYS A CA 1
ATOM 2453 C C . LYS A 1 309 ? 8.157 19.433 -2.329 1.00 57.00 309 LYS A C 1
ATOM 2455 O O . LYS A 1 309 ? 9.207 19.904 -2.757 1.00 57.00 309 LYS A O 1
ATOM 2460 N N . CYS A 1 310 ? 8.133 18.505 -1.368 1.00 56.03 310 CYS A N 1
ATOM 2461 C CA . CYS A 1 310 ? 9.353 18.072 -0.693 1.00 56.03 310 CYS A CA 1
ATOM 2462 C C . CYS A 1 310 ? 9.305 16.590 -0.285 1.00 56.03 310 CYS A C 1
ATOM 2464 O O . CYS A 1 310 ? 8.394 16.192 0.442 1.00 56.03 310 CYS A O 1
ATOM 2466 N N . PRO A 1 311 ? 10.305 15.777 -0.683 1.00 58.88 311 PRO A N 1
ATOM 2467 C CA . PRO A 1 311 ? 10.454 14.404 -0.200 1.00 58.88 311 PRO A CA 1
ATOM 2468 C C . PRO A 1 311 ? 10.961 14.329 1.251 1.00 58.88 311 PRO A C 1
ATOM 2470 O O . PRO A 1 311 ? 11.069 13.234 1.804 1.00 58.88 311 PRO A O 1
ATOM 2473 N N . CYS A 1 312 ? 11.290 15.472 1.864 1.00 52.00 312 CYS A N 1
ATOM 2474 C CA . CYS A 1 312 ? 11.566 15.561 3.292 1.00 52.00 312 CYS A CA 1
ATOM 2475 C C . CYS A 1 312 ? 10.246 15.595 4.076 1.00 52.00 312 CYS A C 1
ATOM 2477 O O . CYS A 1 312 ? 9.265 16.189 3.613 1.00 52.00 312 CYS A O 1
ATOM 2479 N N . PRO A 1 313 ? 10.208 14.983 5.267 1.00 54.53 313 PRO A N 1
ATOM 2480 C CA . PRO A 1 313 ? 8.996 14.923 6.055 1.00 54.53 313 PRO A CA 1
ATOM 2481 C C . PRO A 1 313 ? 8.669 16.310 6.601 1.00 54.53 313 PRO A C 1
ATOM 2483 O O . PRO A 1 313 ? 9.563 17.122 6.861 1.00 54.53 313 PRO A O 1
ATOM 2486 N N . LEU A 1 314 ? 7.379 16.573 6.802 1.00 54.56 314 LEU A N 1
ATOM 2487 C CA . LEU A 1 314 ? 6.977 17.708 7.623 1.00 54.56 314 LEU A CA 1
ATOM 2488 C C . LEU A 1 314 ? 7.545 17.491 9.027 1.00 54.56 314 LEU A C 1
ATOM 2490 O O . LEU A 1 314 ? 7.311 16.448 9.640 1.00 54.56 314 LEU A O 1
ATOM 2494 N N . ILE A 1 315 ? 8.304 18.463 9.530 1.00 49.31 315 ILE A N 1
ATOM 2495 C CA . ILE A 1 315 ? 8.612 18.512 10.957 1.00 49.31 315 ILE A CA 1
ATOM 2496 C C . ILE A 1 315 ? 7.295 18.897 11.632 1.00 49.31 315 ILE A C 1
ATOM 2498 O O . ILE A 1 315 ? 6.856 20.041 11.518 1.00 49.31 315 ILE A O 1
ATOM 2502 N N . CYS A 1 316 ? 6.627 17.906 12.223 1.00 46.44 316 CYS A N 1
ATOM 2503 C CA . CYS A 1 316 ? 5.481 18.110 13.103 1.00 46.44 316 CYS A CA 1
ATOM 2504 C C . CYS A 1 316 ? 5.955 18.434 14.518 1.00 46.44 316 CYS A C 1
ATOM 2506 O O . CYS A 1 316 ? 6.855 17.712 15.016 1.00 46.44 316 CYS A O 1
#

Radius of gyration: 20.0 Å; chains: 1; bounding box: 52×38×58 Å

Secondary structure (DSSP, 8-state):
------PPP-EEEE--TTEEEEEESS---SS--HHHHHHHHHHHHHHHHHHHS--S--GGGEEEEEEEE---GGGTTS-HHIIIIITTT-HHHHHHH-SEEEEEEE-SPPPP-SS-TT--EEEEEEEEETT---SSS-----SEEEEEE--TTS--SSTTHHHHHHHHHHHHHHHSPPPSSPPPPTT-EEEEEEEE--TTSPPP-HHHHHHHHHHHHSPB--S-HHHHHHHHHT-GGG---HHHHHHHHH--SS--SPPB--EEE-TTSTTSEEE---GGGEEEEEEEE--S--SS-EEEEEEEEEETTEEEEP--

pLDDT: mean 83.45, std 12.46, range [37.84, 96.75]